Protein AF-0000000069705377 (afdb_homodimer)

Foldseek 3Di:
DPPDDDWWKKKKKWWWQAQLQWDDPVCQVVLVVQLCVLCVVVVKAWDAWAAGGTMIMTMIGDDPVDDPLVSCVCSQVRSQVVVQVVPPGPDRTHIDPDMDMDIDDPVCSVVVRVCRVCRVVVPVPDDPLRVVVVVCVVVVNDDDPVPDRDDRD/DPPDDDWWKKKKKWWWQAQLQWDDPVCQVVLVVQLCVLCVVVVKAWDAWADGGTMIMTMIGDDPVDDPLVSCVCSQVRSQVVCQVVPPGPDRTHIDPDMDMDIDDPVCSVVVRVCRVCRVVVVVPDDPLRVVVVVCVVVVNDDDPVPDRDDRD

Secondary structure (DSSP, 8-state):
-TT-EEE-EEEEEEEBSSGGG---HHHHHHHHHHHHHHHHHTTPEEEEEEEETTEEEEEEE--TTS-HHHHHHHHHHHHHHHHHHHTS-SSPP-B-S--EEEEE-GGGHHHHHHHHHTHHHHTTT--HHHHHHHHHHHTT----GGGSPPP--/-TT-EEE-EEEEEEEBSSGGG---HHHHHHHHHHHHHHHHHTTPEEEEEEEETTEEEEEEE--TTS-HHHHHHHHHHHHHHHHHHHTS-SSPP-B-S--EEEEE-GGGHHHHHHHHHTHHHHTTT--HHHHHHHHHHHTT----GGGSPPP--

Organism: NCBI:txid1187080

pLDDT: mean 93.65, std 7.32, range [50.5, 98.88]

Radius of gyration: 21.46 Å; Cα contacts (8 Å, |Δi|>4): 512; chains: 2; bounding box: 42×66×50 Å

Nearest PDB structures (foldseek):
  2xma-assembly1_B  TM=8.124E-01  e=6.988E-09  Deinococcus radiodurans
  2xqc-assembly1_A  TM=8.024E-01  e=1.759E-08  Deinococcus radiodurans
  2xo6-assembly1_D  TM=8.134E-01  e=3.462E-08  Deinococcus radiodurans
  2a6m-assembly2_A-2  TM=7.801E-01  e=1.824E-07  Helicobacter pylori
  2f5g-assembly1_B  TM=7.604E-01  e=3.589E-07  Saccharolobus solfataricus

Structure (mmCIF, N/CA/C/O backbone):
data_AF-0000000069705377-model_v1
#
loop_
_entity.id
_entity.type
_entity.pdbx_description
1 polymer 'REP element-mobilizing transposase RayT'
#
loop_
_atom_site.group_PDB
_atom_site.id
_atom_site.type_symbol
_atom_site.label_atom_id
_atom_site.label_alt_id
_atom_site.label_comp_id
_atom_site.label_asym_id
_atom_site.label_entity_id
_atom_site.label_seq_id
_atom_site.pdbx_PDB_ins_code
_atom_site.Cartn_x
_atom_site.Cartn_y
_atom_site.Cartn_z
_atom_site.occupancy
_atom_site.B_iso_or_equiv
_atom_site.auth_seq_id
_atom_site.auth_comp_id
_atom_site.auth_asym_id
_atom_site.auth_atom_id
_atom_site.pdbx_PDB_model_num
ATOM 1 N N . MET A 1 1 ? 15.438 -8.578 1.439 1 50.62 1 MET A N 1
ATOM 2 C CA . MET A 1 1 ? 15.453 -10 1.105 1 50.62 1 MET A CA 1
ATOM 3 C C . MET A 1 1 ? 15.773 -10.211 -0.371 1 50.62 1 MET A C 1
ATOM 5 O O . MET A 1 1 ? 15.422 -9.375 -1.21 1 50.62 1 MET A O 1
ATOM 9 N N . ALA A 1 2 ? 16.531 -11.148 -0.682 1 63.78 2 ALA A N 1
ATOM 10 C CA . ALA A 1 2 ? 17.016 -11.445 -2.031 1 63.78 2 ALA A CA 1
ATOM 11 C C . ALA A 1 2 ? 15.852 -11.734 -2.975 1 63.78 2 ALA A C 1
ATOM 13 O O . ALA A 1 2 ? 14.836 -12.305 -2.561 1 63.78 2 ALA A O 1
ATOM 14 N N . ASN A 1 3 ? 15.641 -11.008 -4.09 1 81 3 ASN A N 1
ATOM 15 C CA . ASN A 1 3 ? 14.758 -11.266 -5.223 1 81 3 ASN A CA 1
ATOM 16 C C . ASN A 1 3 ? 13.383 -10.625 -5.027 1 81 3 ASN A C 1
ATOM 18 O O . ASN A 1 3 ? 12.398 -11.078 -5.605 1 81 3 ASN A O 1
ATOM 22 N N . THR A 1 4 ? 13.305 -9.688 -3.982 1 91.88 4 THR A N 1
ATOM 23 C CA . THR A 1 4 ? 12.047 -8.969 -3.807 1 91.88 4 THR A CA 1
ATOM 24 C C . THR A 1 4 ? 12.133 -7.57 -4.414 1 91.88 4 THR A C 1
ATOM 26 O O . THR A 1 4 ? 13.07 -6.824 -4.137 1 91.88 4 THR A O 1
ATOM 29 N N . PHE A 1 5 ? 11.305 -7.211 -5.25 1 94.06 5 PHE A N 1
ATOM 30 C CA . PHE A 1 5 ? 11.227 -5.906 -5.898 1 94.06 5 PHE A CA 1
ATOM 31 C C . PHE A 1 5 ? 9.859 -5.277 -5.684 1 94.06 5 PHE A C 1
ATOM 33 O O . PHE A 1 5 ? 8.836 -5.867 -6.043 1 94.06 5 PHE A O 1
ATOM 40 N N . THR A 1 6 ? 9.844 -4.086 -5.117 1 95.94 6 THR A N 1
ATOM 41 C CA . THR A 1 6 ? 8.547 -3.479 -4.836 1 95.94 6 THR A CA 1
ATOM 42 C C . THR A 1 6 ? 8.531 -2.018 -5.277 1 95.94 6 THR A C 1
ATOM 44 O O . THR A 1 6 ? 9.57 -1.361 -5.312 1 95.94 6 THR A O 1
ATOM 47 N N . GLN A 1 7 ? 7.52 -1.513 -5.754 1 96.94 7 GLN A N 1
ATOM 48 C CA . GLN A 1 7 ? 7.16 -0.121 -6.004 1 96.94 7 GLN A CA 1
ATOM 49 C C . GLN A 1 7 ? 5.762 0.186 -5.473 1 96.94 7 GLN A C 1
ATOM 51 O O . GLN A 1 7 ? 4.766 -0.075 -6.152 1 96.94 7 GLN A O 1
ATOM 56 N N . ILE A 1 8 ? 5.695 0.754 -4.289 1 98.19 8 ILE A N 1
ATOM 57 C CA . ILE A 1 8 ? 4.434 0.998 -3.602 1 98.19 8 ILE A CA 1
ATOM 58 C C . ILE A 1 8 ? 4.32 2.477 -3.236 1 98.19 8 ILE A C 1
ATOM 60 O O . ILE A 1 8 ? 5.078 2.975 -2.404 1 98.19 8 ILE A O 1
ATOM 64 N N . HIS A 1 9 ? 3.436 3.131 -3.842 1 98.69 9 HIS A N 1
ATOM 65 C CA . HIS A 1 9 ? 3.238 4.555 -3.592 1 98.69 9 HIS A CA 1
ATOM 66 C C . HIS A 1 9 ? 1.91 4.812 -2.887 1 98.69 9 HIS A C 1
ATOM 68 O O . HIS A 1 9 ? 0.849 4.457 -3.406 1 98.69 9 HIS A O 1
ATOM 74 N N . ILE A 1 10 ? 1.938 5.453 -1.757 1 98.81 10 ILE A N 1
ATOM 75 C CA . ILE A 1 10 ? 0.768 5.715 -0.925 1 98.81 10 ILE A CA 1
ATOM 76 C C . ILE A 1 10 ? 0.728 7.191 -0.54 1 98.81 10 ILE A C 1
ATOM 78 O O . ILE A 1 10 ? 1.728 7.746 -0.076 1 98.81 10 ILE A O 1
ATOM 82 N N . GLN A 1 11 ? -0.352 7.801 -0.752 1 98.81 11 GLN A N 1
ATOM 83 C CA . GLN A 1 11 ? -0.599 9.109 -0.165 1 98.81 11 GLN A CA 1
ATOM 84 C C . GLN A 1 11 ? -1.411 9 1.121 1 98.81 11 GLN A C 1
ATOM 86 O O . GLN A 1 11 ? -2.441 8.32 1.151 1 98.81 11 GLN A O 1
ATOM 91 N N . VAL A 1 12 ? -0.959 9.625 2.119 1 98.56 12 VAL A N 1
ATOM 92 C CA . VAL A 1 12 ? -1.73 9.695 3.355 1 98.56 12 VAL A CA 1
ATOM 93 C C . VAL A 1 12 ? -2.15 11.141 3.621 1 98.56 12 VAL A C 1
ATOM 95 O O . VAL A 1 12 ? -1.421 12.078 3.287 1 98.56 12 VAL A O 1
ATOM 98 N N . VAL A 1 13 ? -3.346 11.297 4.176 1 98.19 13 VAL A N 1
ATOM 99 C CA . VAL A 1 13 ? -3.934 12.594 4.473 1 98.19 13 VAL A CA 1
ATOM 100 C C . VAL A 1 13 ? -4.512 12.594 5.887 1 98.19 13 VAL A C 1
ATOM 102 O O . VAL A 1 13 ? -5.262 11.688 6.254 1 98.19 13 VAL A O 1
ATOM 105 N N . PHE A 1 14 ? -4.176 13.555 6.664 1 97.5 14 PHE A N 1
ATOM 106 C CA . PHE A 1 14 ? -4.754 13.664 8 1 97.5 14 PHE A CA 1
ATOM 107 C C . PHE A 1 14 ? -4.836 15.117 8.438 1 97.5 14 PHE A C 1
ATOM 109 O O . PHE A 1 14 ? -4.211 15.992 7.836 1 97.5 14 PHE A O 1
ATOM 116 N N . ALA A 1 15 ? -5.625 15.383 9.469 1 97.19 15 ALA A N 1
ATOM 117 C CA . ALA A 1 15 ? -5.996 16.75 9.812 1 97.19 15 ALA A CA 1
ATOM 118 C C . ALA A 1 15 ? -5.73 17.031 11.289 1 97.19 15 ALA A C 1
ATOM 120 O O . ALA A 1 15 ? -5.648 16.109 12.102 1 97.19 15 ALA A O 1
ATOM 121 N N . VAL A 1 16 ? -5.594 18.344 11.57 1 97.31 16 VAL A N 1
ATOM 122 C CA . VAL A 1 16 ? -5.43 18.766 12.961 1 97.31 16 VAL A CA 1
ATOM 123 C C . VAL A 1 16 ? -6.734 18.562 13.719 1 97.31 16 VAL A C 1
ATOM 125 O O . VAL A 1 16 ? -7.812 18.516 13.125 1 97.31 16 VAL A O 1
ATOM 128 N N . LYS A 1 17 ? -6.648 18.484 14.984 1 95.25 17 LYS A N 1
ATOM 129 C CA . LYS A 1 17 ? -7.785 18.109 15.82 1 95.25 17 LYS A CA 1
ATOM 130 C C . LYS A 1 17 ? -8.797 19.25 15.914 1 95.25 17 LYS A C 1
ATOM 132 O O . LYS A 1 17 ? -10.008 19.016 15.898 1 95.25 17 LYS A O 1
ATOM 137 N N . ASN A 1 18 ? -8.367 20.5 16.078 1 92.88 18 ASN A N 1
ATOM 138 C CA . ASN A 1 18 ? -9.227 21.672 16.25 1 92.88 18 ASN A CA 1
ATOM 139 C C . ASN A 1 18 ? -8.523 22.953 15.828 1 92.88 18 ASN A C 1
ATOM 141 O O . ASN A 1 18 ? -7.398 22.906 15.312 1 92.88 18 ASN A O 1
ATOM 145 N N . ARG A 1 19 ? -9.203 24.031 16.031 1 89.81 19 ARG A N 1
ATOM 146 C CA . ARG A 1 19 ? -8.719 25.312 15.547 1 89.81 19 ARG A CA 1
ATOM 147 C C . ARG A 1 19 ? -7.453 25.734 16.297 1 89.81 19 ARG A C 1
ATOM 149 O O . ARG A 1 19 ? -6.617 26.469 15.742 1 89.81 19 ARG A O 1
ATOM 156 N N . ALA A 1 20 ? -7.355 25.344 17.531 1 90.56 20 ALA A N 1
ATOM 157 C CA . ALA A 1 20 ? -6.191 25.719 18.328 1 90.56 20 ALA A CA 1
ATOM 158 C C . ALA A 1 20 ? -4.941 24.984 17.844 1 90.56 20 ALA A C 1
ATOM 160 O O . ALA A 1 20 ? -3.82 25.344 18.219 1 90.56 20 ALA A O 1
ATOM 161 N N . CYS A 1 21 ? -5.121 24.047 16.922 1 93.38 21 CYS A N 1
ATOM 162 C CA . CYS A 1 21 ? -4.031 23.188 16.469 1 93.38 21 CYS A CA 1
ATOM 163 C C . CYS A 1 21 ? -3.613 23.562 15.047 1 93.38 21 CYS A C 1
ATOM 165 O O . CYS A 1 21 ? -2.887 22.797 14.398 1 93.38 21 CYS A O 1
ATOM 167 N N . LEU A 1 22 ? -4.023 24.656 14.539 1 95.5 22 LEU A N 1
ATOM 168 C CA . LEU A 1 22 ? -3.729 25.016 13.156 1 95.5 22 LEU A CA 1
ATOM 169 C C . LEU A 1 22 ? -2.227 25.156 12.938 1 95.5 22 LEU A C 1
ATOM 171 O O . LEU A 1 22 ? -1.523 25.734 13.773 1 95.5 22 LEU A O 1
ATOM 175 N N . ILE A 1 23 ? -1.77 24.641 11.859 1 96.44 23 ILE A N 1
ATOM 176 C CA . ILE A 1 23 ? -0.365 24.734 11.469 1 96.44 23 ILE A CA 1
ATOM 177 C C . ILE A 1 23 ? -0.042 26.141 10.992 1 96.44 23 ILE A C 1
ATOM 179 O O . ILE A 1 23 ? -0.669 26.656 10.062 1 96.44 23 ILE A O 1
ATOM 183 N N . ARG A 1 24 ? 0.934 26.688 11.523 1 95.62 24 ARG A N 1
ATOM 184 C CA . ARG A 1 24 ? 1.286 28.078 11.203 1 95.62 24 ARG A CA 1
ATOM 185 C C . ARG A 1 24 ? 2.502 28.125 10.281 1 95.62 24 ARG A C 1
ATOM 187 O O . ARG A 1 24 ? 3.385 27.266 10.359 1 95.62 24 ARG A O 1
ATOM 194 N N . PRO A 1 25 ? 2.547 29.172 9.461 1 95.06 25 PRO A N 1
ATOM 195 C CA . PRO A 1 25 ? 3.672 29.312 8.531 1 95.06 25 PRO A CA 1
ATOM 196 C C . PRO A 1 25 ? 5.02 29.375 9.25 1 95.06 25 PRO A C 1
ATOM 198 O O . PRO A 1 25 ? 6.031 28.922 8.703 1 95.06 25 PRO A O 1
ATOM 201 N N . GLU A 1 26 ? 5.051 29.844 10.461 1 95.56 26 GLU A N 1
ATOM 202 C CA . GLU A 1 26 ? 6.285 30.078 11.211 1 95.56 26 GLU A CA 1
ATOM 203 C C . GLU A 1 26 ? 7.004 28.766 11.516 1 95.56 26 GLU A C 1
ATOM 205 O O . GLU A 1 26 ? 8.234 28.75 11.633 1 95.56 26 GLU A O 1
ATOM 210 N N . TRP A 1 27 ? 6.227 27.719 11.625 1 96.88 27 TRP A N 1
ATOM 211 C CA . TRP A 1 27 ? 6.895 26.5 12.047 1 96.88 27 TRP A CA 1
ATOM 212 C C . TRP A 1 27 ? 6.473 25.328 11.172 1 96.88 27 TRP A C 1
ATOM 214 O O . TRP A 1 27 ? 6.82 24.172 11.461 1 96.88 27 TRP A O 1
ATOM 224 N N . LYS A 1 28 ? 5.797 25.562 10.133 1 97.12 28 LYS A N 1
ATOM 225 C CA . LYS A 1 28 ? 5.328 24.547 9.203 1 97.12 28 LYS A CA 1
ATOM 226 C C . LYS A 1 28 ? 6.496 23.734 8.641 1 97.12 28 LYS A C 1
ATOM 228 O O . LYS A 1 28 ? 6.445 22.5 8.609 1 97.12 28 LYS A O 1
ATOM 233 N N . ASP A 1 29 ? 7.512 24.453 8.258 1 97.12 29 ASP A N 1
ATOM 234 C CA . ASP A 1 29 ? 8.664 23.781 7.664 1 97.12 29 ASP A CA 1
ATOM 235 C C . ASP A 1 29 ? 9.359 22.891 8.688 1 97.12 29 ASP A C 1
ATOM 237 O O . ASP A 1 29 ? 9.875 21.812 8.336 1 97.12 29 ASP A O 1
ATOM 241 N N . ASP A 1 30 ? 9.398 23.344 9.898 1 97.94 30 ASP A N 1
ATOM 242 C CA . ASP A 1 30 ? 9.984 22.516 10.953 1 97.94 30 ASP A CA 1
ATOM 243 C C . ASP A 1 30 ? 9.188 21.234 11.164 1 97.94 30 ASP A C 1
ATOM 245 O O . ASP A 1 30 ? 9.766 20.156 11.336 1 97.94 30 ASP A O 1
ATOM 249 N N . LEU A 1 31 ? 7.902 21.359 11.133 1 98.31 31 LEU A N 1
ATOM 250 C CA . LEU A 1 31 ? 7.012 20.203 11.266 1 98.31 31 LEU A CA 1
ATOM 251 C C . LEU A 1 31 ? 7.258 19.203 10.148 1 98.31 31 LEU A C 1
ATOM 253 O O . LEU A 1 31 ? 7.445 18.016 10.414 1 98.31 31 LEU A O 1
ATOM 257 N N . PHE A 1 32 ? 7.328 19.688 8.922 1 98.31 32 PHE A N 1
ATOM 258 C CA . PHE A 1 32 ? 7.496 18.812 7.77 1 98.31 32 PHE A CA 1
ATOM 259 C C . PHE A 1 32 ? 8.867 18.141 7.789 1 98.31 32 PHE A C 1
ATOM 261 O O . PHE A 1 32 ? 8.992 16.969 7.438 1 98.31 32 PHE A O 1
ATOM 268 N N . ARG A 1 33 ? 9.844 18.875 8.234 1 98.25 33 ARG A N 1
ATOM 269 C CA . ARG A 1 33 ? 11.18 18.297 8.344 1 98.25 33 ARG A CA 1
ATOM 270 C C . ARG A 1 33 ? 11.211 17.172 9.367 1 98.25 33 ARG A C 1
ATOM 272 O O . ARG A 1 33 ? 11.844 16.141 9.148 1 98.25 33 ARG A O 1
ATOM 279 N N . TYR A 1 34 ? 10.578 17.438 10.414 1 98.56 34 TYR A N 1
ATOM 280 C CA . TYR A 1 34 ? 10.547 16.422 11.469 1 98.56 34 TYR A CA 1
ATOM 281 C C . TYR A 1 34 ? 9.828 15.172 10.992 1 98.56 34 TYR A C 1
ATOM 283 O O . TYR A 1 34 ? 10.312 14.055 11.188 1 98.56 34 TYR A O 1
ATOM 291 N N . MET A 1 35 ? 8.695 15.336 10.391 1 98.69 35 MET A N 1
ATOM 292 C CA . MET A 1 35 ? 7.949 14.203 9.844 1 98.69 35 MET A CA 1
ATOM 293 C C . MET A 1 35 ? 8.781 13.445 8.812 1 98.69 35 MET A C 1
ATOM 295 O O . MET A 1 35 ? 8.773 12.219 8.789 1 98.69 35 MET A O 1
ATOM 299 N N . THR A 1 36 ? 9.438 14.195 7.977 1 98.56 36 THR A N 1
ATOM 300 C CA . THR A 1 36 ? 10.336 13.602 6.992 1 98.56 36 THR A CA 1
ATOM 301 C C . THR A 1 36 ? 11.383 12.727 7.672 1 98.56 36 THR A C 1
ATOM 303 O O . THR A 1 36 ? 11.656 11.609 7.215 1 98.56 36 THR A O 1
ATOM 306 N N . GLY A 1 37 ? 11.938 13.203 8.742 1 98.56 37 GLY A N 1
ATOM 307 C CA . GLY A 1 37 ? 12.914 12.43 9.492 1 98.56 37 GLY A CA 1
ATOM 308 C C . GLY A 1 37 ? 12.375 11.102 9.992 1 98.56 37 GLY A C 1
ATOM 309 O O . GLY A 1 37 ? 13.055 10.078 9.906 1 98.56 37 GLY A O 1
ATOM 310 N N . ILE A 1 38 ? 11.164 11.094 10.477 1 98.56 38 ILE A N 1
ATOM 311 C CA . ILE A 1 38 ? 10.539 9.883 10.984 1 98.56 38 ILE A CA 1
ATOM 312 C C . ILE A 1 38 ? 10.367 8.875 9.852 1 98.56 38 ILE A C 1
ATOM 314 O O . ILE A 1 38 ? 10.711 7.703 9.992 1 98.56 38 ILE A O 1
ATOM 318 N N . ILE A 1 39 ? 9.82 9.336 8.75 1 98.5 39 ILE A N 1
ATOM 319 C CA . ILE A 1 39 ? 9.508 8.492 7.598 1 98.5 39 ILE A CA 1
ATOM 320 C C . ILE A 1 39 ? 10.789 7.891 7.031 1 98.5 39 ILE A C 1
ATOM 322 O O . ILE A 1 39 ? 10.836 6.695 6.734 1 98.5 39 ILE A O 1
ATOM 326 N N . GLN A 1 40 ? 11.805 8.672 6.957 1 98.25 40 GLN A N 1
ATOM 327 C CA . GLN A 1 40 ? 13.07 8.219 6.402 1 98.25 40 GLN A CA 1
ATOM 328 C C . GLN A 1 40 ? 13.797 7.289 7.367 1 98.25 40 GLN A C 1
ATOM 330 O O . GLN A 1 40 ? 14.477 6.352 6.941 1 98.25 40 GLN A O 1
ATOM 335 N N . LYS A 1 41 ? 13.664 7.52 8.648 1 98 41 LYS A N 1
ATOM 336 C CA . LYS A 1 41 ? 14.258 6.625 9.641 1 98 41 LYS A CA 1
ATOM 337 C C . LYS A 1 41 ? 13.68 5.219 9.531 1 98 41 LYS A C 1
ATOM 339 O O . LYS A 1 41 ? 14.375 4.234 9.766 1 98 41 LYS A O 1
ATOM 344 N N . ARG A 1 42 ? 12.453 5.211 9.117 1 97.56 42 ARG A N 1
ATOM 345 C CA . ARG A 1 42 ? 11.789 3.924 8.938 1 97.56 42 ARG A CA 1
ATOM 346 C C . ARG A 1 42 ? 12.047 3.371 7.535 1 97.56 42 ARG A C 1
ATOM 348 O O . ARG A 1 42 ? 11.438 2.375 7.137 1 97.56 42 ARG A O 1
ATOM 355 N N . GLU A 1 43 ? 12.852 4.059 6.746 1 97.5 43 GLU A N 1
ATOM 356 C CA . GLU A 1 43 ? 13.391 3.619 5.461 1 97.5 43 GLU A CA 1
ATOM 357 C C . GLU A 1 43 ? 12.336 3.701 4.363 1 97.5 43 GLU A C 1
ATOM 359 O O . GLU A 1 43 ? 12.422 2.988 3.359 1 97.5 43 GLU A O 1
ATOM 364 N N . HIS A 1 44 ? 11.297 4.402 4.605 1 98.25 44 HIS A N 1
ATOM 365 C CA . HIS A 1 44 ? 10.391 4.75 3.512 1 98.25 44 HIS A CA 1
ATOM 366 C C . HIS A 1 44 ? 10.945 5.91 2.688 1 98.25 44 HIS A C 1
ATOM 368 O O . HIS A 1 44 ? 11.805 6.656 3.158 1 98.25 44 HIS A O 1
ATOM 374 N N . LYS A 1 45 ? 10.516 6.016 1.507 1 97.56 45 LYS A N 1
ATOM 375 C CA . LYS A 1 45 ? 10.898 7.152 0.673 1 97.56 45 LYS A CA 1
ATOM 376 C C . LYS A 1 45 ? 9.875 8.281 0.78 1 97.56 45 LYS A C 1
ATOM 378 O O . LYS A 1 45 ? 8.68 8.062 0.599 1 97.56 45 LYS A O 1
ATOM 383 N N . LEU A 1 46 ? 10.312 9.461 1.136 1 98.44 46 LEU A N 1
ATOM 384 C CA . LEU A 1 46 ? 9.445 10.633 1.086 1 98.44 46 LEU A CA 1
ATOM 385 C C . LEU A 1 46 ? 9.445 11.25 -0.308 1 98.44 46 LEU A C 1
ATOM 387 O O . LEU A 1 46 ? 10.484 11.719 -0.78 1 98.44 46 LEU A O 1
ATOM 391 N N . LEU A 1 47 ? 8.375 11.305 -0.923 1 98.5 47 LEU A N 1
ATOM 392 C CA . LEU A 1 47 ? 8.305 11.828 -2.281 1 98.5 47 LEU A CA 1
ATOM 393 C C . LEU A 1 47 ? 7.793 13.266 -2.279 1 98.5 47 LEU A C 1
ATOM 395 O O . LEU A 1 47 ? 8.258 14.094 -3.068 1 98.5 47 LEU A O 1
ATOM 399 N N . ALA A 1 48 ? 6.816 13.562 -1.429 1 98.69 48 ALA A N 1
ATOM 400 C CA . ALA A 1 48 ? 6.254 14.906 -1.29 1 98.69 48 ALA A CA 1
ATOM 401 C C . ALA A 1 48 ? 5.547 15.07 0.052 1 98.69 48 ALA A C 1
ATOM 403 O O . ALA A 1 48 ? 4.941 14.117 0.56 1 98.69 48 ALA A O 1
ATOM 404 N N . ILE A 1 49 ? 5.703 16.125 0.608 1 98.62 49 ILE A N 1
ATOM 405 C CA . ILE A 1 49 ? 4.965 16.5 1.81 1 98.62 49 ILE A CA 1
ATOM 406 C C . ILE A 1 49 ? 4.574 17.984 1.735 1 98.62 49 ILE A C 1
ATOM 408 O O . ILE A 1 49 ? 5.383 18.828 1.346 1 98.62 49 ILE A O 1
ATOM 412 N N . ASN A 1 50 ? 3.369 18.266 1.948 1 97.88 50 ASN A N 1
ATOM 413 C CA . ASN A 1 50 ? 2.857 19.625 2.049 1 97.88 50 ASN A CA 1
ATOM 414 C C . ASN A 1 50 ? 1.482 19.672 2.711 1 97.88 50 ASN A C 1
ATOM 416 O O . ASN A 1 50 ? 0.932 18.625 3.062 1 97.88 50 ASN A O 1
ATOM 420 N N . GLY A 1 51 ? 1.054 20.812 2.941 1 94.69 51 GLY A N 1
ATOM 421 C CA . GLY A 1 51 ? -0.235 21 3.586 1 94.69 51 GLY A CA 1
ATOM 422 C C . GLY A 1 51 ? -0.594 22.469 3.77 1 94.69 51 GLY A C 1
ATOM 423 O O . GLY A 1 51 ? 0.112 23.344 3.279 1 94.69 51 GLY A O 1
ATOM 424 N N . VAL A 1 52 ? -1.755 22.641 4.297 1 93.38 52 VAL A N 1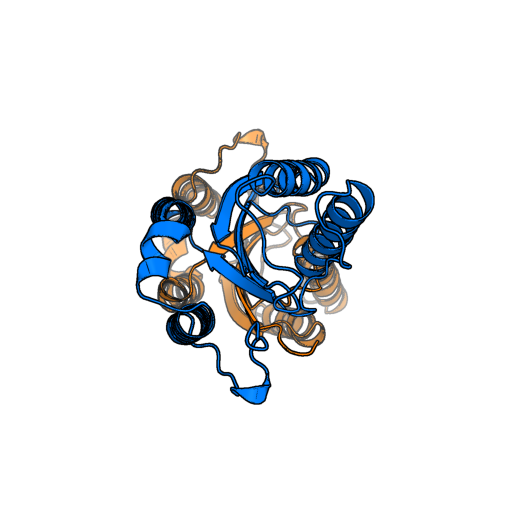
ATOM 425 C CA . VAL A 1 52 ? -2.195 23.969 4.727 1 93.38 52 VAL A CA 1
ATOM 426 C C . VAL A 1 52 ? -2.494 23.953 6.223 1 93.38 52 VAL A C 1
ATOM 428 O O . VAL A 1 52 ? -2.041 23.062 6.945 1 93.38 52 VAL A O 1
ATOM 431 N N . SER A 1 53 ? -3.145 24.922 6.707 1 94.19 53 SER A N 1
ATOM 432 C CA . SER A 1 53 ? -3.246 25.156 8.141 1 94.19 53 SER A CA 1
ATOM 433 C C . SER A 1 53 ? -3.932 24 8.852 1 94.19 53 SER A C 1
ATOM 435 O O . SER A 1 53 ? -3.611 23.688 10 1 94.19 53 SER A O 1
ATOM 437 N N . ASP A 1 54 ? -4.773 23.234 8.141 1 95.75 54 ASP A N 1
ATOM 438 C CA . ASP A 1 54 ? -5.609 22.312 8.906 1 95.75 54 ASP A CA 1
ATOM 439 C C . ASP A 1 54 ? -5.375 20.859 8.477 1 95.75 54 ASP A C 1
ATOM 441 O O . ASP A 1 54 ? -6.031 19.953 8.977 1 95.75 54 ASP A O 1
ATOM 445 N N . HIS A 1 55 ? -4.508 20.562 7.508 1 97.19 55 HIS A N 1
ATOM 446 C CA . HIS A 1 55 ? -4.242 19.188 7.129 1 97.19 55 HIS A CA 1
ATOM 447 C C . HIS A 1 55 ? -2.908 19.062 6.406 1 97.19 55 HIS A C 1
ATOM 449 O O . HIS A 1 55 ? -2.314 20.062 6.008 1 97.19 55 HIS A O 1
ATOM 455 N N . VAL A 1 56 ? -2.463 17.828 6.281 1 98 56 VAL A N 1
ATOM 456 C CA . VAL A 1 56 ? -1.197 17.516 5.629 1 98 56 VAL A CA 1
ATOM 457 C C . VAL A 1 56 ? -1.398 16.359 4.645 1 98 56 VAL A C 1
ATOM 459 O O . VAL A 1 56 ? -2.176 15.445 4.91 1 98 56 VAL A O 1
ATOM 462 N N . HIS A 1 57 ? -0.802 16.469 3.512 1 98.5 57 HIS A N 1
ATOM 463 C CA . HIS A 1 57 ? -0.638 15.398 2.533 1 98.5 57 HIS A CA 1
ATOM 464 C C . HIS A 1 57 ? 0.803 14.898 2.494 1 98.5 57 HIS A C 1
ATOM 466 O O . HIS A 1 57 ? 1.739 15.703 2.432 1 98.5 57 HIS A O 1
ATOM 472 N N . ILE A 1 58 ? 0.972 13.586 2.512 1 98.81 58 ILE A N 1
ATOM 473 C CA . ILE A 1 58 ? 2.291 12.984 2.357 1 98.81 58 ILE A CA 1
ATOM 474 C C . ILE A 1 58 ? 2.23 11.859 1.323 1 98.81 58 ILE A C 1
ATOM 476 O O . ILE A 1 58 ? 1.347 11 1.381 1 98.81 58 ILE A O 1
ATOM 480 N N . LEU A 1 59 ? 3.082 11.93 0.362 1 98.88 59 LEU A N 1
ATOM 481 C CA . LEU A 1 59 ? 3.271 10.836 -0.583 1 98.88 59 LEU A CA 1
ATOM 482 C C . LEU A 1 59 ? 4.555 10.07 -0.278 1 98.88 59 LEU A C 1
ATOM 484 O O . LEU A 1 59 ? 5.633 10.664 -0.209 1 98.88 59 LEU A O 1
ATOM 488 N N . ILE A 1 60 ? 4.438 8.773 -0.146 1 98.75 60 ILE A N 1
ATOM 489 C CA . ILE A 1 60 ? 5.594 7.984 0.278 1 98.75 60 ILE A CA 1
ATOM 490 C C . ILE A 1 60 ? 5.754 6.77 -0.634 1 98.75 60 ILE A C 1
ATOM 492 O O . ILE A 1 60 ? 4.773 6.27 -1.191 1 98.75 60 ILE A O 1
ATOM 496 N N . GLY A 1 61 ? 7.008 6.422 -0.84 1 98.31 61 GLY A N 1
ATOM 497 C CA . GLY A 1 61 ? 7.336 5.062 -1.24 1 98.31 61 GLY A CA 1
ATOM 498 C C . GLY A 1 61 ? 7.434 4.102 -0.069 1 98.31 61 GLY A C 1
ATOM 499 O O . GLY A 1 61 ? 8.398 4.148 0.698 1 98.31 61 GLY A O 1
ATOM 500 N N . LEU A 1 62 ? 6.555 3.18 0.037 1 98.44 62 LEU A N 1
ATOM 501 C CA . LEU A 1 62 ? 6.371 2.369 1.236 1 98.44 62 LEU A CA 1
ATOM 502 C C . LEU A 1 62 ? 7.23 1.111 1.18 1 98.44 62 LEU A C 1
ATOM 504 O O . LEU A 1 62 ? 7.27 0.427 0.154 1 98.44 62 LEU A O 1
ATOM 508 N N . ARG A 1 63 ? 7.91 0.803 2.248 1 97.75 63 ARG A N 1
ATOM 509 C CA . ARG A 1 63 ? 8.547 -0.498 2.428 1 97.75 63 ARG A CA 1
ATOM 510 C C . ARG A 1 63 ? 7.508 -1.574 2.738 1 97.75 63 ARG A C 1
ATOM 512 O O . ARG A 1 63 ? 6.66 -1.393 3.611 1 97.75 63 ARG A O 1
ATOM 519 N N . PRO A 1 64 ? 7.633 -2.674 2.111 1 97.44 64 PRO A N 1
ATOM 520 C CA . PRO A 1 64 ? 6.57 -3.68 2.209 1 97.44 64 PRO A CA 1
ATOM 521 C C . PRO A 1 64 ? 6.512 -4.344 3.582 1 97.44 64 PRO A C 1
ATOM 523 O O . PRO A 1 64 ? 5.508 -4.973 3.928 1 97.44 64 PRO A O 1
ATOM 526 N N . SER A 1 65 ? 7.52 -4.266 4.387 1 97.38 65 SER A N 1
ATOM 527 C CA . SER A 1 65 ? 7.59 -4.969 5.664 1 97.38 65 SER A CA 1
ATOM 528 C C . SER A 1 65 ? 6.871 -4.191 6.762 1 97.38 65 SER A C 1
ATOM 530 O O . SER A 1 65 ? 6.699 -4.695 7.875 1 97.38 65 SER A O 1
ATOM 532 N N . GLN A 1 66 ? 6.477 -3.006 6.48 1 97.56 66 GLN A N 1
ATOM 533 C CA . GLN A 1 66 ? 5.844 -2.145 7.473 1 97.56 66 GLN A CA 1
ATOM 534 C C . GLN A 1 66 ? 4.398 -1.834 7.09 1 97.56 66 GLN A C 1
ATOM 536 O O . GLN A 1 66 ? 4.059 -1.796 5.906 1 97.56 66 GLN A O 1
ATOM 541 N N . SER A 1 67 ? 3.533 -1.591 8.102 1 98 67 SER A N 1
ATOM 542 C CA . SER A 1 67 ? 2.139 -1.249 7.836 1 98 67 SER A CA 1
ATOM 543 C C . SER A 1 67 ? 1.947 0.262 7.754 1 98 67 SER A C 1
ATOM 545 O O . SER A 1 67 ? 2.668 1.021 8.406 1 98 67 SER A O 1
ATOM 547 N N . ILE A 1 68 ? 1.005 0.648 7.012 1 98.5 68 ILE A N 1
ATOM 548 C CA . ILE A 1 68 ? 0.654 2.057 6.867 1 98.5 68 ILE A CA 1
ATOM 549 C C . ILE A 1 68 ? 0.184 2.611 8.211 1 98.5 68 ILE A C 1
ATOM 551 O O . ILE A 1 68 ? 0.579 3.711 8.609 1 98.5 68 ILE A O 1
ATOM 555 N N . SER A 1 69 ? -0.582 1.861 8.938 1 98.12 69 SER A N 1
ATOM 556 C CA . SER A 1 69 ? -1.132 2.287 10.219 1 98.12 69 SER A CA 1
ATOM 557 C C . SER A 1 69 ? -0.026 2.57 11.227 1 98.12 69 SER A C 1
ATOM 559 O O . SER A 1 69 ? -0.087 3.559 11.961 1 98.12 69 SER A O 1
ATOM 561 N N . ASP A 1 70 ? 0.983 1.713 11.289 1 97.69 70 ASP A N 1
ATOM 562 C CA . ASP A 1 70 ? 2.1 1.933 12.203 1 97.69 70 ASP A CA 1
ATOM 563 C C . ASP A 1 70 ? 2.865 3.203 11.836 1 97.69 70 ASP A C 1
ATOM 565 O O . ASP A 1 70 ? 3.246 3.977 12.719 1 97.69 70 ASP A O 1
ATOM 569 N N . LEU A 1 71 ? 3.094 3.342 10.594 1 98.25 71 LEU A N 1
ATOM 570 C CA . LEU A 1 71 ? 3.787 4.543 10.133 1 98.25 71 LEU A CA 1
ATOM 571 C C . LEU A 1 71 ? 3.002 5.797 10.5 1 98.25 71 LEU A C 1
ATOM 573 O O . LEU A 1 71 ? 3.582 6.785 10.961 1 98.25 71 LEU A O 1
ATOM 577 N N . MET A 1 72 ? 1.702 5.773 10.281 1 98.06 72 MET A N 1
ATOM 578 C CA . MET A 1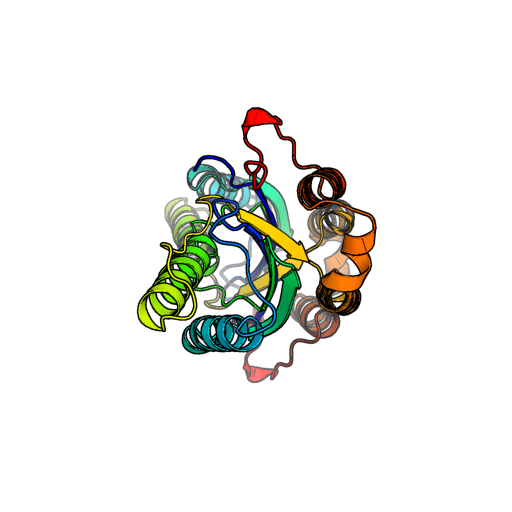 72 ? 0.853 6.914 10.617 1 98.06 72 MET A CA 1
ATOM 579 C C . MET A 1 72 ? 0.876 7.188 12.117 1 98.06 72 MET A C 1
ATOM 581 O O . MET A 1 72 ? 0.968 8.344 12.547 1 98.06 72 MET A O 1
ATOM 585 N N . LYS A 1 73 ? 0.8 6.129 12.867 1 98.06 73 LYS A N 1
ATOM 586 C CA . LYS A 1 73 ? 0.854 6.273 14.32 1 98.06 73 LYS A CA 1
ATOM 587 C C . LYS A 1 73 ? 2.15 6.949 14.758 1 98.06 73 LYS A C 1
ATOM 589 O O . LYS A 1 73 ? 2.123 7.934 15.5 1 98.06 73 LYS A O 1
ATOM 594 N N . GLU A 1 74 ? 3.207 6.453 14.281 1 98.44 74 GLU A N 1
ATOM 595 C CA . GLU A 1 74 ? 4.516 6.98 14.656 1 98.44 74 GLU A CA 1
ATOM 596 C C . GLU A 1 74 ? 4.688 8.422 14.188 1 98.44 74 GLU A C 1
ATOM 598 O O . GLU A 1 74 ? 5.172 9.273 14.93 1 98.44 74 GLU A O 1
ATOM 603 N N . THR A 1 75 ? 4.32 8.703 12.984 1 98.62 75 THR A N 1
ATOM 604 C CA . THR A 1 75 ? 4.484 10.031 12.398 1 98.62 75 THR A CA 1
ATOM 605 C C . THR A 1 75 ? 3.623 11.055 13.125 1 98.62 75 THR A C 1
ATOM 607 O O . THR A 1 75 ? 4.094 12.148 13.461 1 98.62 75 THR A O 1
ATOM 610 N N . LYS A 1 76 ? 2.361 10.68 13.414 1 98.25 76 LYS A N 1
ATOM 611 C CA . LYS A 1 76 ? 1.441 11.609 14.07 1 98.25 76 LYS A CA 1
ATOM 612 C C . LYS A 1 76 ? 1.824 11.82 15.531 1 98.25 76 LYS A C 1
ATOM 614 O O . LYS A 1 76 ? 1.854 12.961 16.016 1 98.25 76 LYS A O 1
ATOM 619 N N . ILE A 1 77 ? 2.152 10.766 16.219 1 98.31 77 ILE A N 1
ATOM 620 C CA . ILE A 1 77 ? 2.535 10.875 17.625 1 98.31 77 ILE A CA 1
ATOM 621 C C . ILE A 1 77 ? 3.859 11.625 17.734 1 98.31 77 ILE A C 1
ATOM 623 O O . ILE A 1 77 ? 3.996 12.539 18.562 1 98.31 77 ILE A O 1
ATOM 627 N N . GLY A 1 78 ? 4.797 11.242 16.938 1 98.5 78 GLY A N 1
ATOM 628 C CA . GLY A 1 78 ? 6.094 11.898 16.969 1 98.5 78 GLY A CA 1
ATOM 629 C C . GLY A 1 78 ? 6.016 13.391 16.688 1 98.5 78 GLY A C 1
ATOM 630 O O . GLY A 1 78 ? 6.598 14.195 17.406 1 98.5 78 GLY A O 1
ATOM 631 N N . SER A 1 79 ? 5.344 13.727 15.617 1 98.44 79 SER A N 1
ATOM 632 C CA . SER A 1 79 ? 5.258 15.133 15.25 1 98.44 79 SER A CA 1
ATOM 633 C C . SER A 1 79 ? 4.438 15.922 16.266 1 98.44 79 SER A C 1
ATOM 635 O O . SER A 1 79 ? 4.719 17.094 16.516 1 98.44 79 SER A O 1
ATOM 637 N N . MET A 1 80 ? 3.391 15.281 16.781 1 97.88 80 MET A N 1
ATOM 638 C CA . MET A 1 80 ? 2.619 15.898 17.859 1 97.88 80 MET A CA 1
ATOM 639 C C . MET A 1 80 ? 3.514 16.25 19.047 1 97.88 80 MET A C 1
ATOM 641 O O . MET A 1 80 ? 3.498 17.375 19.531 1 97.88 80 MET A O 1
ATOM 645 N N . ASN A 1 81 ? 4.324 15.336 19.484 1 98.19 81 ASN A N 1
ATOM 646 C CA . ASN A 1 81 ? 5.246 15.562 20.594 1 98.19 81 ASN A CA 1
ATOM 647 C C . ASN A 1 81 ? 6.266 16.641 20.266 1 98.19 81 ASN A C 1
ATOM 649 O O . ASN A 1 81 ? 6.582 17.484 21.109 1 98.19 81 ASN A O 1
ATOM 653 N N . PHE A 1 82 ? 6.801 16.609 19.141 1 98.44 82 PHE A N 1
ATOM 654 C CA . PHE A 1 82 ? 7.773 17.609 18.688 1 98.44 82 PHE A CA 1
ATOM 655 C C . PHE A 1 82 ? 7.215 19.016 18.828 1 98.44 82 PHE A C 1
ATOM 657 O O . PHE A 1 82 ? 7.863 19.891 19.391 1 98.44 82 PHE A O 1
ATOM 664 N N . ILE A 1 83 ? 6.047 19.219 18.328 1 97.88 83 ILE A N 1
ATOM 665 C CA . ILE A 1 83 ? 5.422 20.547 18.375 1 97.88 83 ILE A CA 1
ATOM 666 C C . ILE A 1 83 ? 5.133 20.922 19.812 1 97.88 83 ILE A C 1
ATOM 668 O O . ILE A 1 83 ? 5.426 22.047 20.234 1 97.88 83 ILE A O 1
ATOM 672 N N . ASN A 1 84 ? 4.57 19.984 20.578 1 97.62 84 ASN A N 1
ATOM 673 C CA . ASN A 1 84 ? 4.215 20.281 21.969 1 97.62 84 ASN A CA 1
ATOM 674 C C . ASN A 1 84 ? 5.453 20.562 22.812 1 97.62 84 ASN A C 1
ATOM 676 O O . ASN A 1 84 ? 5.383 21.344 23.766 1 97.62 84 ASN A O 1
ATOM 680 N N . ASP A 1 85 ? 6.57 20.078 22.438 1 97.44 85 ASP A N 1
ATOM 681 C CA . ASP A 1 85 ? 7.809 20.281 23.188 1 97.44 85 ASP A CA 1
ATOM 682 C C . ASP A 1 85 ? 8.562 21.516 22.688 1 97.44 85 ASP A C 1
ATOM 684 O O . ASP A 1 85 ? 9.492 21.984 23.359 1 97.44 85 ASP A O 1
ATOM 688 N N . SER A 1 86 ? 8.258 22.047 21.594 1 95.81 86 SER A N 1
ATOM 689 C CA . SER A 1 86 ? 9.023 23.109 20.938 1 95.81 86 SER A CA 1
ATOM 690 C C . SER A 1 86 ? 8.672 24.484 21.5 1 95.81 86 SER A C 1
ATOM 692 O O . SER A 1 86 ? 9.453 25.422 21.391 1 95.81 86 SER A O 1
ATOM 694 N N . GLY A 1 87 ? 7.375 24.625 22.016 1 92.44 87 GLY A N 1
ATOM 695 C CA . GLY A 1 87 ? 6.895 25.922 22.469 1 92.44 87 GLY A CA 1
ATOM 696 C C . GLY A 1 87 ? 6.352 26.781 21.344 1 92.44 87 GLY A C 1
ATOM 697 O O . GLY A 1 87 ? 6.09 27.969 21.531 1 92.44 87 GLY A O 1
ATOM 698 N N . PHE A 1 88 ? 6.23 26.156 20.188 1 92.81 88 PHE A N 1
ATOM 699 C CA . PHE A 1 88 ? 5.73 26.891 19.031 1 92.81 88 PHE A CA 1
ATOM 700 C C . PHE A 1 88 ? 4.312 27.375 19.266 1 92.81 88 PHE A C 1
ATOM 702 O O . PHE A 1 88 ? 3.904 28.406 18.719 1 92.81 88 PHE A O 1
ATOM 709 N N . ILE A 1 89 ? 3.582 26.562 20 1 91 89 ILE A N 1
ATOM 710 C CA . ILE A 1 89 ? 2.203 26.938 20.297 1 91 89 ILE A CA 1
ATOM 711 C C . ILE A 1 89 ? 1.946 26.859 21.797 1 91 89 ILE A C 1
ATOM 713 O O . ILE A 1 89 ? 2.574 26.062 22.5 1 91 89 ILE A O 1
ATOM 717 N N . LYS A 1 90 ? 0.979 27.703 22.266 1 90.5 90 LYS A N 1
ATOM 718 C CA . LYS A 1 90 ? 0.667 27.75 23.688 1 90.5 90 LYS A CA 1
ATOM 719 C C . LYS A 1 90 ? -0.278 26.609 24.078 1 90.5 90 LYS A C 1
ATOM 721 O O . LYS A 1 90 ? -0.157 26.047 25.172 1 90.5 90 LYS A O 1
ATOM 726 N N . SER A 1 91 ? -1.149 26.312 23.125 1 92.75 91 SER A N 1
ATOM 727 C CA . SER A 1 91 ? -2.104 25.234 23.375 1 92.75 91 SER A CA 1
ATOM 728 C C . SER A 1 91 ? -1.508 23.875 23.047 1 92.75 91 SER A C 1
ATOM 730 O O . SER A 1 91 ? -0.384 23.781 22.547 1 92.75 91 SER A O 1
ATOM 732 N N . LYS A 1 92 ? -2.219 22.891 23.391 1 95.75 92 LYS A N 1
ATOM 733 C CA . LYS A 1 92 ? -1.784 21.531 23.078 1 95.75 92 LYS A CA 1
ATOM 734 C C . LYS A 1 92 ? -2.09 21.172 21.625 1 95.75 92 LYS A C 1
ATOM 736 O O . LYS A 1 92 ? -3.236 21.281 21.188 1 95.75 92 LYS A O 1
ATOM 741 N N . PHE A 1 93 ? -1.089 20.75 20.969 1 97.31 93 PHE A N 1
ATOM 742 C CA . PHE A 1 93 ? -1.229 20.328 19.578 1 97.31 93 PHE A CA 1
ATOM 743 C C . PHE A 1 93 ? -1.65 18.859 19.5 1 97.31 93 PHE A C 1
ATOM 745 O O . PHE A 1 93 ? -1.122 18.016 20.234 1 97.31 93 PHE A O 1
ATOM 752 N N . SER A 1 94 ? -2.592 18.594 18.562 1 97.31 94 SER A N 1
ATOM 753 C CA . SER A 1 94 ? -3.027 17.219 18.359 1 97.31 94 SER A CA 1
ATOM 754 C C . SER A 1 94 ? -3.58 17.016 16.953 1 97.31 94 SER A C 1
ATOM 756 O O . SER A 1 94 ? -4.07 17.953 16.328 1 97.31 94 SER A O 1
ATOM 758 N N . TRP A 1 95 ? -3.436 15.797 16.5 1 97.62 95 TRP A N 1
ATOM 759 C CA . TRP A 1 95 ? -4.043 15.383 15.234 1 97.62 95 TRP A CA 1
ATOM 760 C C . TRP A 1 95 ? -5.379 14.688 15.477 1 97.62 95 TRP A C 1
ATOM 762 O O . TRP A 1 95 ? -5.598 14.094 16.547 1 97.62 95 TRP A O 1
ATOM 772 N N . GLN A 1 96 ? -6.211 14.742 14.477 1 95.88 96 GLN A N 1
ATOM 773 C CA . GLN A 1 96 ? -7.355 13.836 14.5 1 95.88 96 GLN A CA 1
ATOM 774 C C . GLN A 1 96 ? -6.906 12.383 14.391 1 95.88 96 GLN A C 1
ATOM 776 O O . GLN A 1 96 ? -5.871 12.086 13.797 1 95.88 96 GLN A O 1
ATOM 781 N N . ASP A 1 97 ? -7.664 11.453 14.898 1 93.62 97 ASP A N 1
ATOM 782 C CA . ASP A 1 97 ? -7.281 10.047 14.984 1 93.62 97 ASP A CA 1
ATOM 783 C C . ASP A 1 97 ? -7.219 9.406 13.602 1 93.62 97 ASP A C 1
ATOM 785 O O . ASP A 1 97 ? -6.266 8.688 13.281 1 93.62 97 ASP A O 1
ATOM 789 N N . GLY A 1 98 ? -8.211 9.656 12.773 1 94.19 98 GLY A N 1
ATOM 790 C CA . GLY A 1 98 ? -8.32 9.008 11.477 1 94.19 98 GLY A CA 1
ATOM 791 C C . GLY A 1 98 ? -7.383 9.586 10.438 1 94.19 98 GLY A C 1
ATOM 792 O O . GLY A 1 98 ? -6.668 10.547 10.703 1 94.19 98 GLY A O 1
ATOM 793 N N . TYR A 1 99 ? -7.297 8.953 9.336 1 96.81 99 TYR A N 1
ATOM 794 C CA . TYR A 1 99 ? -6.527 9.398 8.18 1 96.81 99 TYR A CA 1
ATOM 795 C C . TYR A 1 99 ? -7.047 8.758 6.902 1 96.81 99 TYR A C 1
ATOM 797 O O . TYR A 1 99 ? -7.812 7.793 6.949 1 96.81 99 TYR A O 1
ATOM 805 N N . GLY A 1 100 ? -6.75 9.352 5.844 1 97.12 100 GLY A N 1
ATOM 806 C CA . GLY A 1 100 ? -6.934 8.742 4.531 1 97.12 100 GLY A CA 1
ATOM 807 C C . GLY A 1 100 ? -5.656 8.148 3.967 1 97.12 100 GLY A C 1
ATOM 808 O O . GLY A 1 100 ? -4.566 8.68 4.188 1 97.12 100 GLY A O 1
ATOM 809 N N . ALA A 1 101 ? -5.789 7.074 3.268 1 98.19 101 ALA A N 1
ATOM 810 C CA . ALA A 1 101 ? -4.648 6.473 2.584 1 98.19 101 ALA A CA 1
ATOM 811 C C . ALA A 1 101 ? -5.055 5.922 1.22 1 98.19 101 ALA A C 1
ATOM 813 O O . ALA A 1 101 ? -6.039 5.188 1.108 1 98.19 101 ALA A O 1
ATOM 814 N N . PHE A 1 102 ? -4.285 6.234 0.21 1 98.06 102 PHE A N 1
ATOM 815 C CA . PHE A 1 102 ? -4.621 5.895 -1.167 1 98.06 102 PHE A CA 1
ATOM 816 C C . PHE A 1 102 ? -3.383 5.465 -1.941 1 98.06 102 PHE A C 1
ATOM 818 O O . PHE A 1 102 ? -2.322 6.082 -1.817 1 98.06 102 PHE A O 1
ATOM 825 N N . SER A 1 103 ? -3.52 4.41 -2.703 1 98.5 103 SER A N 1
ATOM 826 C CA . SER A 1 103 ? -2.398 3.959 -3.518 1 98.5 103 SER A CA 1
ATOM 827 C C . SER A 1 103 ? -2.445 4.574 -4.914 1 98.5 103 SER A C 1
ATOM 829 O O . SER A 1 103 ? -3.516 4.938 -5.402 1 98.5 103 SER A O 1
ATOM 831 N N . TYR A 1 104 ? -1.295 4.707 -5.496 1 98.19 104 TYR A N 1
ATOM 832 C CA . TYR A 1 104 ? -1.181 5.258 -6.84 1 98.19 104 TYR A CA 1
ATOM 833 C C . TYR A 1 104 ? -0.251 4.414 -7.699 1 98.19 104 TYR A C 1
ATOM 835 O O . TYR A 1 104 ? 0.703 3.818 -7.195 1 98.19 104 TYR A O 1
ATOM 843 N N . SER A 1 105 ? -0.539 4.426 -9 1 97.06 105 SER A N 1
ATOM 844 C CA . SER A 1 105 ? 0.362 3.863 -10 1 97.06 105 SER A CA 1
ATOM 845 C C . SER A 1 105 ? 1.564 4.77 -10.234 1 97.06 105 SER A C 1
ATOM 847 O O . SER A 1 105 ? 1.479 5.984 -10.039 1 97.06 105 SER A O 1
ATOM 849 N N . MET A 1 106 ? 2.566 4.141 -10.68 1 95.06 106 MET A N 1
ATOM 850 C CA . MET A 1 106 ? 3.787 4.887 -10.977 1 95.06 106 MET A CA 1
ATOM 851 C C . MET A 1 106 ? 3.506 6.031 -11.938 1 95.06 106 MET A C 1
ATOM 853 O O . MET A 1 106 ? 4.023 7.137 -11.766 1 95.06 106 MET A O 1
ATOM 857 N N . SER A 1 107 ? 2.641 5.82 -12.883 1 94.44 107 SER A N 1
ATOM 858 C CA . SER A 1 107 ? 2.365 6.797 -13.938 1 94.44 107 SER A CA 1
ATOM 859 C C . SER A 1 107 ? 1.659 8.023 -13.375 1 94.44 107 SER A C 1
ATOM 861 O O . SER A 1 107 ? 1.572 9.055 -14.047 1 94.44 107 SER A O 1
ATOM 863 N N . HIS A 1 108 ? 1.129 7.938 -12.203 1 96.75 108 HIS A N 1
ATOM 864 C CA . HIS A 1 108 ? 0.354 9.039 -11.641 1 96.75 108 HIS A CA 1
ATOM 865 C C . HIS A 1 108 ? 1.182 9.844 -10.641 1 96.75 108 HIS A C 1
ATOM 867 O O . HIS A 1 108 ? 0.736 10.883 -10.156 1 96.75 108 HIS A O 1
ATOM 873 N N . ILE A 1 109 ? 2.365 9.406 -10.352 1 97.25 109 ILE A N 1
ATOM 874 C CA . ILE A 1 109 ? 3.131 9.938 -9.234 1 97.25 109 ILE A CA 1
ATOM 875 C C . ILE A 1 109 ? 3.441 11.414 -9.469 1 97.25 109 ILE A C 1
ATOM 877 O O . ILE A 1 109 ? 3.285 12.234 -8.562 1 97.25 109 ILE A O 1
ATOM 881 N N . SER A 1 110 ? 3.881 11.773 -10.664 1 97.5 110 SER A N 1
ATOM 882 C CA . SER A 1 110 ? 4.227 13.156 -10.945 1 97.5 110 SER A CA 1
ATOM 883 C C . SER A 1 110 ? 3.035 14.086 -10.719 1 97.5 110 SER A C 1
ATOM 885 O O . SER A 1 110 ? 3.193 15.18 -10.18 1 97.5 110 SER A O 1
ATOM 887 N N . ARG A 1 111 ? 1.906 13.656 -11.117 1 97.12 111 ARG A N 1
ATOM 888 C CA . ARG A 1 111 ? 0.699 14.453 -10.938 1 97.12 111 ARG A CA 1
ATOM 889 C C . ARG A 1 111 ? 0.351 14.609 -9.461 1 97.12 111 ARG A C 1
ATOM 891 O O . ARG A 1 111 ? -0.052 15.688 -9.023 1 97.12 111 ARG A O 1
ATOM 898 N N . VAL A 1 112 ? 0.475 13.539 -8.695 1 97.62 112 VAL A N 1
ATOM 899 C CA . VAL A 1 112 ? 0.169 13.578 -7.266 1 97.62 112 VAL A CA 1
ATOM 900 C C . VAL A 1 112 ? 1.141 14.516 -6.555 1 97.62 112 VAL A C 1
ATOM 902 O O . VAL A 1 112 ? 0.74 15.289 -5.68 1 97.62 112 VAL A O 1
ATOM 905 N N . ILE A 1 113 ? 2.42 14.445 -6.949 1 98.31 113 ILE A N 1
ATOM 906 C CA . ILE A 1 113 ? 3.428 15.32 -6.363 1 98.31 113 ILE A CA 1
ATOM 907 C C . ILE A 1 113 ? 3.055 16.781 -6.617 1 98.31 113 ILE A C 1
ATOM 909 O O . ILE A 1 113 ? 3.064 17.594 -5.691 1 98.31 113 ILE A O 1
ATOM 913 N N . LYS A 1 114 ? 2.729 17.094 -7.824 1 97.56 114 LYS A N 1
ATOM 914 C CA . LYS A 1 114 ? 2.334 18.469 -8.172 1 97.56 114 LYS A CA 1
ATOM 915 C C . LYS A 1 114 ? 1.108 18.906 -7.375 1 97.56 114 LYS A C 1
ATOM 917 O O . LYS A 1 114 ? 1.047 20.031 -6.895 1 97.56 114 LYS A O 1
ATOM 922 N N . TYR A 1 115 ? 0.104 18.031 -7.277 1 96.62 115 TYR A N 1
ATOM 923 C CA . TYR A 1 115 ? -1.105 18.297 -6.508 1 96.62 115 TYR A CA 1
ATOM 924 C C . TYR A 1 115 ? -0.764 18.672 -5.07 1 96.62 115 TYR A C 1
ATOM 926 O O . TYR A 1 115 ? -1.301 19.641 -4.531 1 96.62 115 TYR A O 1
ATOM 934 N N . ILE A 1 116 ? 0.194 17.891 -4.441 1 97.19 116 ILE A N 1
ATOM 935 C CA . ILE A 1 116 ? 0.58 18.109 -3.055 1 97.19 116 ILE A CA 1
ATOM 936 C C . ILE A 1 116 ? 1.347 19.422 -2.934 1 97.19 116 ILE A C 1
ATOM 938 O O . ILE A 1 116 ? 1.117 20.203 -2.002 1 97.19 116 ILE A O 1
ATOM 942 N N . GLN A 1 117 ? 2.18 19.703 -3.889 1 96.19 117 GLN A N 1
ATOM 943 C CA . GLN A 1 117 ? 2.996 20.922 -3.863 1 96.19 117 GLN A CA 1
ATOM 944 C C . GLN A 1 117 ? 2.135 22.172 -4.004 1 96.19 117 GLN A C 1
ATOM 946 O O . GLN A 1 117 ? 2.486 23.234 -3.488 1 96.19 117 GLN A O 1
ATOM 951 N N . LEU A 1 118 ? 0.969 22.047 -4.57 1 93.88 118 LEU A N 1
ATOM 952 C CA . LEU A 1 118 ? 0.125 23.203 -4.855 1 93.88 118 LEU A CA 1
ATOM 953 C C . LEU A 1 118 ? -1.028 23.297 -3.861 1 93.88 118 LEU A C 1
ATOM 955 O O . LEU A 1 118 ? -2.021 23.984 -4.117 1 93.88 118 LEU A O 1
ATOM 959 N N . GLN A 1 119 ? -0.908 22.641 -2.801 1 90.5 119 GLN A N 1
ATOM 960 C CA . GLN A 1 119 ? -1.99 22.562 -1.825 1 90.5 119 GLN A CA 1
ATOM 961 C C . GLN A 1 119 ? -2.398 23.953 -1.347 1 90.5 119 GLN A C 1
ATOM 963 O O . GLN A 1 119 ? -3.586 24.234 -1.188 1 90.5 119 GLN A O 1
ATOM 968 N N . GLU A 1 120 ? -1.465 24.828 -1.122 1 87.5 120 GLU A N 1
ATOM 969 C CA . GLU A 1 120 ? -1.784 26.172 -0.651 1 87.5 120 GLU A CA 1
ATOM 970 C C . GLU A 1 120 ? -2.621 26.938 -1.676 1 87.5 120 GLU A C 1
ATOM 972 O O . GLU A 1 120 ? -3.607 27.594 -1.32 1 87.5 120 GLU A O 1
ATOM 977 N N . ALA A 1 121 ? -2.246 26.828 -2.889 1 85.19 121 ALA A N 1
ATOM 978 C CA . ALA A 1 121 ? -2.992 27.484 -3.961 1 85.19 121 ALA A CA 1
ATOM 979 C C . ALA A 1 121 ? -4.383 26.875 -4.113 1 85.19 121 ALA A C 1
ATOM 981 O O . ALA A 1 121 ? -5.355 27.594 -4.367 1 85.19 121 ALA A O 1
ATOM 982 N N . HIS A 1 122 ? -4.496 25.609 -3.971 1 83 122 HIS A N 1
ATOM 983 C CA . HIS A 1 122 ? -5.746 24.875 -4.082 1 83 122 HIS A CA 1
ATOM 984 C C . HIS A 1 122 ? -6.738 25.297 -3.006 1 83 122 HIS A C 1
ATOM 986 O O . HIS A 1 122 ? -7.941 25.391 -3.264 1 83 122 HIS A O 1
ATOM 992 N N . HIS A 1 123 ? -6.316 25.625 -1.864 1 83.94 123 HIS A N 1
ATOM 993 C CA . HIS A 1 123 ? -7.199 25.859 -0.728 1 83.94 123 HIS A CA 1
ATOM 994 C C . HIS A 1 123 ? -7.527 27.344 -0.583 1 83.94 123 HIS A C 1
ATOM 996 O O . HIS A 1 123 ? -8.203 27.734 0.365 1 83.94 123 HIS A O 1
ATOM 1002 N N . LYS A 1 124 ? -7.203 28.125 -1.495 1 77.25 124 LYS A N 1
ATOM 1003 C CA . LYS A 1 124 ? -7.766 29.453 -1.624 1 77.25 124 LYS A CA 1
ATOM 1004 C C . LYS A 1 124 ? -9.234 29.406 -2.025 1 77.25 124 LYS A C 1
ATOM 1006 O O . LYS A 1 124 ? -10 30.328 -1.73 1 77.25 124 LYS A O 1
ATOM 1011 N N . LYS A 1 125 ? -9.734 28.312 -2.424 1 79.31 125 LYS A N 1
ATOM 1012 C CA . LYS A 1 125 ? -11.078 28.188 -2.977 1 79.31 125 LYS A CA 1
ATOM 1013 C C . LYS A 1 125 ? -11.812 26.984 -2.391 1 79.31 125 LYS A C 1
ATOM 1015 O O . LYS A 1 125 ? -13.016 26.828 -2.613 1 79.31 125 LYS A O 1
ATOM 1020 N N . LYS A 1 126 ? -11.148 26.125 -1.778 1 86 126 LYS A N 1
ATOM 1021 C CA . LYS A 1 126 ? -11.727 24.859 -1.344 1 86 126 LYS A CA 1
ATOM 1022 C C . LYS A 1 126 ? -11.367 24.547 0.107 1 86 126 LYS A C 1
ATOM 1024 O O . LYS A 1 126 ? -10.234 24.781 0.53 1 86 126 LYS A O 1
ATOM 1029 N N . THR A 1 127 ? -12.32 24.078 0.821 1 87.31 127 THR A N 1
ATOM 1030 C CA . THR A 1 127 ? -12.047 23.656 2.191 1 87.31 127 THR A CA 1
ATOM 1031 C C . THR A 1 127 ? -11.484 22.234 2.221 1 87.31 127 THR A C 1
ATOM 1033 O O . THR A 1 127 ? -11.562 21.516 1.225 1 87.31 127 THR A O 1
ATOM 1036 N N . PHE A 1 128 ? -10.984 21.875 3.314 1 90.25 128 PHE A N 1
ATOM 1037 C CA . PHE A 1 128 ? -10.453 20.531 3.471 1 90.25 128 PHE A CA 1
ATOM 1038 C C . PHE A 1 128 ? -11.555 19.484 3.277 1 90.25 128 PHE A C 1
ATOM 1040 O O . PHE A 1 128 ? -11.352 18.484 2.594 1 90.25 128 PHE A O 1
ATOM 1047 N N . LEU A 1 129 ? -12.664 19.719 3.918 1 88.38 129 LEU A N 1
ATOM 1048 C CA . LEU A 1 129 ? -13.758 18.766 3.824 1 88.38 129 LEU A CA 1
ATOM 1049 C C . LEU A 1 129 ? -14.188 18.562 2.373 1 88.38 129 LEU A C 1
ATOM 1051 O O . LEU A 1 129 ? -14.453 17.438 1.953 1 88.38 129 LEU A O 1
ATOM 1055 N N . GLN A 1 130 ? -14.258 19.609 1.67 1 90.19 130 GLN A N 1
ATOM 1056 C CA . GLN A 1 130 ? -14.602 19.516 0.254 1 90.19 130 GLN A CA 1
ATOM 1057 C C . GLN A 1 130 ? -13.57 18.703 -0.51 1 90.19 130 GLN A C 1
ATOM 1059 O O . GLN A 1 130 ? -13.922 17.812 -1.288 1 90.19 130 GLN A O 1
ATOM 1064 N N . GLU A 1 131 ? -12.32 18.984 -0.272 1 91.75 131 GLU A N 1
ATOM 1065 C CA . GLU A 1 131 ? -11.242 18.25 -0.94 1 91.75 131 GLU A CA 1
ATOM 1066 C C . GLU A 1 131 ? -11.281 16.766 -0.586 1 91.75 131 GLU A C 1
ATOM 1068 O O . GLU A 1 131 ? -11.172 15.914 -1.467 1 91.75 131 GLU A O 1
ATOM 1073 N N . TYR A 1 132 ? -11.414 16.562 0.676 1 91.62 132 TYR A N 1
ATOM 1074 C CA . TYR A 1 132 ? -11.352 15.195 1.156 1 91.62 132 TYR A CA 1
ATOM 1075 C C . TYR A 1 132 ? -12.523 14.375 0.621 1 91.62 132 TYR A C 1
ATOM 1077 O O . TYR A 1 132 ? -12.352 13.234 0.2 1 91.62 132 TYR A O 1
ATOM 1085 N N . THR A 1 133 ? -13.688 14.93 0.598 1 91.06 133 THR A N 1
ATOM 1086 C CA . THR A 1 133 ? -14.844 14.242 0.043 1 91.06 133 THR A CA 1
ATOM 1087 C C . THR A 1 133 ? -14.656 13.977 -1.447 1 91.06 133 THR A C 1
ATOM 1089 O O . THR A 1 133 ? -15.031 12.914 -1.948 1 91.06 133 THR A O 1
ATOM 1092 N N . GLU A 1 134 ? -14.109 14.93 -2.16 1 92.06 134 GLU A N 1
ATOM 1093 C CA . GLU A 1 134 ? -13.805 14.742 -3.576 1 92.06 134 GLU A CA 1
ATOM 1094 C C . GLU A 1 134 ? -12.828 13.586 -3.785 1 92.06 134 GLU A C 1
ATOM 1096 O O . GLU A 1 134 ? -12.953 12.82 -4.742 1 92.06 134 GLU A O 1
ATOM 1101 N N . MET A 1 135 ? -11.836 13.539 -2.898 1 91.75 135 MET A N 1
ATOM 1102 C CA . MET A 1 135 ? -10.883 12.438 -2.963 1 91.75 135 MET A CA 1
ATOM 1103 C C . MET A 1 135 ? -11.578 11.094 -2.748 1 91.75 135 MET A C 1
ATOM 1105 O O . MET A 1 135 ? -11.367 10.156 -3.51 1 91.75 135 MET A O 1
ATOM 1109 N N . LEU A 1 136 ? -12.422 11.07 -1.741 1 92.06 136 LEU A N 1
ATOM 1110 C CA . LEU A 1 136 ? -13.141 9.836 -1.444 1 92.06 136 LEU A CA 1
ATOM 1111 C C . LEU A 1 136 ? -14.031 9.43 -2.617 1 92.06 136 LEU A C 1
ATOM 1113 O O . LEU A 1 136 ? -14.109 8.25 -2.957 1 92.06 136 LEU A O 1
ATOM 1117 N N . ASP A 1 137 ? -14.625 10.398 -3.199 1 90.31 137 ASP A N 1
ATOM 1118 C CA . ASP A 1 137 ? -15.461 10.141 -4.371 1 90.31 137 ASP A CA 1
ATOM 1119 C C . ASP A 1 137 ? -14.617 9.625 -5.535 1 90.31 137 ASP A C 1
ATOM 1121 O O . ASP A 1 137 ? -14.984 8.641 -6.188 1 90.31 137 ASP A O 1
ATOM 1125 N N . LYS A 1 138 ? -13.547 10.312 -5.777 1 88.75 138 LYS A N 1
ATOM 1126 C CA . LYS A 1 138 ? -12.641 9.93 -6.859 1 88.75 138 LYS A CA 1
ATOM 1127 C C . LYS A 1 138 ? -12.18 8.484 -6.711 1 88.75 138 LYS A C 1
ATOM 1129 O O . LYS A 1 138 ? -12.062 7.758 -7.699 1 88.75 138 LYS A O 1
ATOM 1134 N N . PHE A 1 139 ? -11.992 8.109 -5.543 1 89.5 139 PHE A N 1
ATOM 1135 C CA . PHE A 1 139 ? -11.469 6.777 -5.27 1 89.5 139 PHE A CA 1
ATOM 1136 C C . PHE A 1 139 ? -12.594 5.801 -4.961 1 89.5 139 PHE A C 1
ATOM 1138 O O . PHE A 1 139 ? -12.352 4.664 -4.551 1 89.5 139 PHE A O 1
ATOM 1145 N N . GLN A 1 140 ? -13.859 6.234 -5.078 1 87.31 140 GLN A N 1
ATOM 1146 C CA . GLN A 1 140 ? -15.062 5.418 -4.949 1 87.31 140 GLN A CA 1
ATOM 1147 C C . GLN A 1 140 ? -15.141 4.773 -3.57 1 87.31 140 GLN A C 1
ATOM 1149 O O . GLN A 1 140 ? -15.438 3.584 -3.451 1 87.31 140 GLN A O 1
ATOM 1154 N N . ILE A 1 141 ? -14.758 5.48 -2.602 1 87.81 141 ILE A N 1
ATOM 1155 C CA . ILE A 1 141 ? -14.875 5.039 -1.216 1 87.81 141 ILE A CA 1
ATOM 1156 C C . ILE A 1 141 ? -16.203 5.531 -0.631 1 87.81 141 ILE A C 1
ATOM 1158 O O . ILE A 1 141 ? -16.406 6.738 -0.49 1 87.81 141 ILE A O 1
ATOM 1162 N N . PRO A 1 142 ? -17.016 4.594 -0.302 1 85.88 142 PRO A N 1
ATOM 1163 C CA . PRO A 1 142 ? -18.25 5.016 0.365 1 85.88 142 PRO A CA 1
ATOM 1164 C C . PRO A 1 142 ? -18 5.574 1.765 1 85.88 142 PRO A C 1
ATOM 1166 O O . PRO A 1 142 ? -17.125 5.086 2.48 1 85.88 142 PRO A O 1
ATOM 1169 N N . PHE A 1 143 ? -18.688 6.648 2.078 1 87.12 143 PHE A N 1
ATOM 1170 C CA . PHE A 1 143 ? -18.516 7.23 3.404 1 87.12 143 PHE A CA 1
ATOM 1171 C C . PHE A 1 143 ? -19.812 7.871 3.889 1 87.12 143 PHE A C 1
ATOM 1173 O O . PHE A 1 143 ? -20.688 8.18 3.086 1 87.12 143 PHE A O 1
ATOM 1180 N N . GLU A 1 144 ? -19.938 7.812 5.168 1 83.19 144 GLU A N 1
ATOM 1181 C CA . GLU A 1 144 ? -20.953 8.625 5.832 1 83.19 144 GLU A CA 1
ATOM 1182 C C . GLU A 1 144 ? -20.344 9.898 6.414 1 83.19 144 GLU A C 1
ATOM 1184 O O . GLU A 1 144 ? -19.281 9.859 7.027 1 83.19 144 GLU A O 1
ATOM 1189 N N . GLU A 1 145 ? -21.031 10.922 6.18 1 80.38 145 GLU A N 1
ATOM 1190 C CA . GLU A 1 145 ? -20.5 12.227 6.566 1 80.38 145 GLU A CA 1
ATOM 1191 C C . GLU A 1 145 ? -20.078 12.242 8.031 1 80.38 145 GLU A C 1
ATOM 1193 O O . GLU A 1 145 ? -19.094 12.883 8.391 1 80.38 145 GLU A O 1
ATOM 1198 N N . ARG A 1 146 ? -20.828 11.516 8.867 1 80.81 146 ARG A N 1
ATOM 1199 C CA . ARG A 1 146 ? -20.578 11.531 10.305 1 80.81 146 ARG A CA 1
ATOM 1200 C C . ARG A 1 146 ? -19.219 10.906 10.633 1 80.81 146 ARG A C 1
ATOM 1202 O O . ARG A 1 146 ? -18.703 11.078 11.734 1 80.81 146 ARG A O 1
ATOM 1209 N N . TYR A 1 147 ? -18.594 10.195 9.703 1 81.75 147 TYR A N 1
ATOM 1210 C CA . TYR A 1 147 ? -17.328 9.516 9.953 1 81.75 147 TYR A CA 1
ATOM 1211 C C . TYR A 1 147 ? -16.172 10.266 9.312 1 81.75 147 TYR A C 1
ATOM 1213 O O . TYR A 1 147 ? -15.016 9.828 9.398 1 81.75 147 TYR A O 1
ATOM 1221 N N . LEU A 1 148 ? -16.484 11.352 8.648 1 83.31 148 LEU A N 1
ATOM 1222 C CA . LEU A 1 148 ? -15.438 12.18 8.062 1 83.31 148 LEU A CA 1
ATOM 1223 C C . LEU A 1 148 ? -14.703 12.969 9.141 1 83.31 148 LEU A C 1
ATOM 1225 O O . LEU A 1 148 ? -15.117 12.984 10.305 1 83.31 148 LEU A O 1
ATOM 1229 N N . PHE A 1 149 ? -13.641 13.539 8.773 1 84.25 149 PHE A N 1
ATOM 1230 C CA . PHE A 1 149 ? -12.922 14.43 9.68 1 84.25 149 PHE A CA 1
ATOM 1231 C C . PHE A 1 149 ? -13.852 15.484 10.258 1 84.25 149 PHE A C 1
ATOM 1233 O O . PHE A 1 149 ? -14.75 15.977 9.57 1 84.25 149 PHE A O 1
ATOM 1240 N N . LYS A 1 150 ? -13.586 15.82 11.484 1 82.88 150 LYS A N 1
ATOM 1241 C CA . LYS A 1 150 ? -14.344 16.922 12.094 1 82.88 150 LYS A CA 1
ATOM 1242 C C . LYS A 1 150 ? -13.844 18.266 11.602 1 82.88 150 LYS A C 1
ATOM 1244 O O . LYS A 1 150 ? -12.641 18.469 11.43 1 82.88 150 LYS A O 1
ATOM 1249 N N . PRO A 1 151 ? -14.859 19.094 11.242 1 78.56 151 PRO A N 1
ATOM 1250 C CA . PRO A 1 151 ? -14.422 20.438 10.859 1 78.56 151 PRO A CA 1
ATOM 1251 C C . PRO A 1 151 ? -13.57 21.109 11.93 1 78.56 151 PRO A C 1
ATOM 1253 O O . PRO A 1 151 ? -13.82 20.938 13.125 1 78.56 151 PRO A O 1
ATOM 1256 N N . VAL A 1 152 ? -12.523 21.766 11.492 1 73.75 152 VAL A N 1
ATOM 1257 C CA . VAL A 1 152 ? -11.664 22.516 12.406 1 73.75 152 VAL A CA 1
ATOM 1258 C C . VAL A 1 152 ? -12.32 23.859 12.758 1 73.75 152 VAL A C 1
ATOM 1260 O O . VAL A 1 152 ? -12.469 24.734 11.898 1 73.75 152 VAL A O 1
ATOM 1263 N N . VAL A 1 153 ? -13.211 23.859 13.812 1 64.69 153 VAL A N 1
ATOM 1264 C CA . VAL A 1 153 ? -13.898 25.062 14.273 1 64.69 153 VAL A CA 1
ATOM 1265 C C . VAL A 1 153 ? -13.164 25.641 15.484 1 64.69 153 VAL A C 1
ATOM 1267 O O . VAL A 1 153 ? -12.562 24.891 16.266 1 64.69 153 VAL A O 1
ATOM 1270 N N . MET B 1 1 ? -10.992 1.759 12.812 1 50.5 1 MET B N 1
ATOM 1271 C CA . MET B 1 1 ? -10.883 2.969 13.625 1 50.5 1 MET B CA 1
ATOM 1272 C C . MET B 1 1 ? -11.734 4.09 13.039 1 50.5 1 MET B C 1
ATOM 1274 O O . MET B 1 1 ? -11.938 4.156 11.828 1 50.5 1 MET B O 1
ATOM 1278 N N . ALA B 1 2 ? -12.367 4.836 13.828 1 63.53 2 ALA B N 1
ATOM 1279 C CA . ALA B 1 2 ? -13.289 5.895 13.438 1 63.53 2 ALA B CA 1
ATOM 1280 C C . ALA B 1 2 ? -12.586 6.957 12.594 1 63.53 2 ALA B C 1
ATOM 1282 O O . ALA B 1 2 ? -11.406 7.242 12.812 1 63.53 2 ALA B O 1
ATOM 1283 N N . ASN B 1 3 ? -12.992 7.254 11.359 1 80.94 3 ASN B N 1
ATOM 1284 C CA . ASN B 1 3 ? -12.625 8.375 10.5 1 80.94 3 ASN B CA 1
ATOM 1285 C C . ASN B 1 3 ? -11.445 8.031 9.602 1 80.94 3 ASN B C 1
ATOM 1287 O O . ASN B 1 3 ? -10.703 8.922 9.18 1 80.94 3 ASN B O 1
ATOM 1291 N N . THR B 1 4 ? -11.125 6.664 9.531 1 91.75 4 THR B N 1
ATOM 1292 C CA . THR B 1 4 ? -10.062 6.262 8.617 1 91.75 4 THR B CA 1
ATOM 1293 C C . THR B 1 4 ? -10.648 5.695 7.324 1 91.75 4 THR B C 1
ATOM 1295 O O . THR B 1 4 ? -11.508 4.816 7.363 1 91.75 4 THR B O 1
ATOM 1298 N N . PHE B 1 5 ? -10.328 6.164 6.238 1 94.06 5 PHE B N 1
ATOM 1299 C CA . PHE B 1 5 ? -10.766 5.719 4.922 1 94.06 5 PHE B CA 1
ATOM 1300 C C . PHE B 1 5 ? -9.57 5.371 4.043 1 94.06 5 PHE B C 1
ATOM 1302 O O . PHE B 1 5 ? -8.695 6.207 3.826 1 94.06 5 PHE B O 1
ATOM 1309 N N . THR B 1 6 ? -9.539 4.148 3.543 1 96 6 THR B N 1
ATOM 1310 C CA . THR B 1 6 ? -8.375 3.758 2.75 1 96 6 THR B CA 1
ATOM 1311 C C . THR B 1 6 ? -8.812 3.049 1.47 1 96 6 THR B C 1
ATOM 1313 O O . THR B 1 6 ? -9.875 2.428 1.427 1 96 6 THR B O 1
ATOM 1316 N N . GLN B 1 7 ? -8.203 3.205 0.421 1 97 7 GLN B N 1
ATOM 1317 C CA . GLN B 1 7 ? -8.242 2.471 -0.839 1 97 7 GLN B CA 1
ATOM 1318 C C . GLN B 1 7 ? -6.832 2.145 -1.325 1 97 7 GLN B C 1
ATOM 1320 O O . GLN B 1 7 ? -6.18 2.975 -1.965 1 97 7 GLN B O 1
ATOM 1325 N N . ILE B 1 8 ? -6.379 0.943 -1.045 1 98.19 8 ILE B N 1
ATOM 1326 C CA . ILE B 1 8 ? -5.008 0.526 -1.336 1 98.19 8 ILE B CA 1
ATOM 1327 C C . ILE B 1 8 ? -5.027 -0.738 -2.191 1 98.19 8 ILE B C 1
ATOM 1329 O O . ILE B 1 8 ? -5.449 -1.801 -1.731 1 98.19 8 ILE B O 1
ATOM 1333 N N . HIS B 1 9 ? -4.602 -0.613 -3.371 1 98.69 9 HIS B N 1
ATOM 1334 C CA . HIS B 1 9 ? -4.578 -1.745 -4.289 1 98.69 9 HIS B CA 1
ATOM 1335 C C . HIS B 1 9 ? -3.148 -2.172 -4.602 1 98.69 9 HIS B C 1
ATOM 1337 O O . HIS B 1 9 ? -2.354 -1.374 -5.105 1 98.69 9 HIS B O 1
ATOM 1343 N N . ILE B 1 10 ? -2.822 -3.41 -4.375 1 98.81 10 ILE B N 1
ATOM 1344 C CA . ILE B 1 10 ? -1.481 -3.955 -4.555 1 98.81 10 ILE B CA 1
ATOM 1345 C C . ILE B 1 10 ? -1.552 -5.246 -5.367 1 98.81 10 ILE B C 1
ATOM 1347 O O . ILE B 1 10 ? -2.35 -6.137 -5.062 1 98.81 10 ILE B O 1
ATOM 1351 N N . GLN B 1 11 ? -0.787 -5.328 -6.359 1 98.81 11 GLN B N 1
ATOM 1352 C CA . GLN B 1 11 ? -0.558 -6.602 -7.027 1 98.81 11 GLN B CA 1
ATOM 1353 C C . GLN B 1 11 ? 0.722 -7.266 -6.523 1 98.81 11 GLN B C 1
ATOM 1355 O O . GLN B 1 11 ? 1.774 -6.625 -6.465 1 98.81 11 GLN B O 1
ATOM 1360 N N . VAL B 1 12 ? 0.621 -8.484 -6.188 1 98.56 12 VAL B N 1
ATOM 1361 C CA . VAL B 1 12 ? 1.81 -9.25 -5.828 1 98.56 12 VAL B CA 1
ATOM 1362 C C . VAL B 1 12 ? 2.033 -10.367 -6.848 1 98.56 12 VAL B C 1
ATOM 1364 O O . VAL B 1 12 ? 1.075 -10.922 -7.391 1 98.56 12 VAL B O 1
ATOM 1367 N N . VAL B 1 13 ? 3.301 -10.633 -7.113 1 98.19 13 VAL B N 1
ATOM 1368 C CA . VAL B 1 13 ? 3.715 -11.641 -8.086 1 98.19 13 VAL B CA 1
ATOM 1369 C C . VAL B 1 13 ? 4.816 -12.516 -7.488 1 98.19 13 VAL B C 1
ATOM 1371 O O . VAL B 1 13 ? 5.801 -12 -6.949 1 98.19 13 VAL B O 1
ATOM 1374 N N . PHE B 1 14 ? 4.668 -13.781 -7.57 1 97.5 14 PHE B N 1
ATOM 1375 C CA . PHE B 1 14 ? 5.719 -14.68 -7.094 1 97.5 14 PHE B CA 1
ATOM 1376 C C . PHE B 1 14 ? 5.715 -15.984 -7.879 1 97.5 14 PHE B C 1
ATOM 1378 O O . PHE B 1 14 ? 4.75 -16.281 -8.586 1 97.5 14 PHE B O 1
ATOM 1385 N N . ALA B 1 15 ? 6.793 -16.734 -7.785 1 97.19 15 ALA B N 1
ATOM 1386 C CA . ALA B 1 15 ? 7.023 -17.875 -8.68 1 97.19 15 ALA B CA 1
ATOM 1387 C C . ALA B 1 15 ? 7.352 -19.141 -7.895 1 97.19 15 ALA B C 1
ATOM 1389 O O . ALA B 1 15 ? 7.789 -19.062 -6.742 1 97.19 15 ALA B O 1
ATOM 1390 N N . VAL B 1 16 ? 7.113 -20.266 -8.57 1 97.25 16 VAL B N 1
ATOM 1391 C CA . VAL B 1 16 ? 7.469 -21.547 -7.98 1 97.25 16 VAL B CA 1
ATOM 1392 C C . VAL B 1 16 ? 8.992 -21.688 -7.926 1 97.25 16 VAL B C 1
ATOM 1394 O O . VAL B 1 16 ? 9.703 -21.047 -8.695 1 97.25 16 VAL B O 1
ATOM 1397 N N . LYS B 1 17 ? 9.453 -22.531 -7.102 1 95.25 17 LYS B N 1
ATOM 1398 C CA . LYS B 1 17 ? 10.883 -22.641 -6.82 1 95.25 17 LYS B CA 1
ATOM 1399 C C . LYS B 1 17 ? 11.617 -23.312 -7.977 1 95.25 17 LYS B C 1
ATOM 1401 O O . LYS B 1 17 ? 12.727 -22.906 -8.328 1 95.25 17 LYS B O 1
ATOM 1406 N N . ASN B 1 18 ? 11.07 -24.375 -8.57 1 92.81 18 ASN B N 1
ATOM 1407 C CA . ASN B 1 18 ? 11.703 -25.156 -9.641 1 92.81 18 ASN B CA 1
ATOM 1408 C C . ASN B 1 18 ? 10.664 -25.875 -10.492 1 92.81 18 ASN B C 1
ATOM 1410 O O . ASN B 1 18 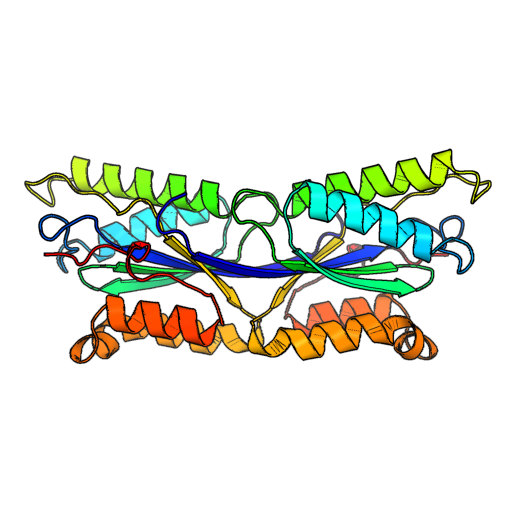? 9.461 -25.703 -10.297 1 92.81 18 ASN B O 1
ATOM 1414 N N . ARG B 1 19 ? 11.164 -26.656 -11.398 1 89.69 19 ARG B N 1
ATOM 1415 C CA . ARG B 1 19 ? 10.305 -27.312 -12.375 1 89.69 19 ARG B CA 1
ATOM 1416 C C . ARG B 1 19 ? 9.414 -28.344 -11.703 1 89.69 19 ARG B C 1
ATOM 1418 O O . ARG B 1 19 ? 8.312 -28.641 -12.18 1 89.69 19 ARG B O 1
ATOM 1425 N N . ALA B 1 20 ? 9.906 -28.953 -10.68 1 90.44 20 ALA B N 1
ATOM 1426 C CA . ALA B 1 20 ? 9.141 -29.984 -9.969 1 90.44 20 ALA B CA 1
ATOM 1427 C C . ALA B 1 20 ? 7.953 -29.375 -9.242 1 90.44 20 ALA B C 1
ATOM 1429 O O . ALA B 1 20 ? 7.051 -30.078 -8.797 1 90.44 20 ALA B O 1
ATOM 1430 N N . CYS B 1 21 ? 7.898 -28.047 -9.195 1 93.25 21 CYS B N 1
ATOM 1431 C CA . CYS B 1 21 ? 6.891 -27.344 -8.414 1 93.25 21 CYS B CA 1
ATOM 1432 C C . CYS B 1 21 ? 5.859 -26.688 -9.328 1 93.25 21 CYS B C 1
ATOM 1434 O O . CYS B 1 21 ? 5.074 -25.844 -8.883 1 93.25 21 CYS B O 1
ATOM 1436 N N . LEU B 1 22 ? 5.805 -27.031 -10.547 1 95.44 22 LEU B N 1
ATOM 1437 C CA . LEU B 1 22 ? 4.902 -26.391 -11.492 1 95.44 22 LEU B CA 1
ATOM 1438 C C . LEU B 1 22 ? 3.449 -26.609 -11.094 1 95.44 22 LEU B C 1
ATOM 1440 O O . LEU B 1 22 ? 3.066 -27.719 -10.711 1 95.44 22 LEU B O 1
ATOM 1444 N N . ILE B 1 23 ? 2.688 -25.578 -11.18 1 96.44 23 ILE B N 1
ATOM 1445 C CA . ILE B 1 23 ? 1.26 -25.625 -10.883 1 96.44 23 ILE B CA 1
ATOM 1446 C C . ILE B 1 23 ? 0.52 -26.344 -12.008 1 96.44 23 ILE B C 1
ATOM 1448 O O . ILE B 1 23 ? 0.591 -25.922 -13.172 1 96.44 23 ILE B O 1
ATOM 1452 N N . ARG B 1 24 ? -0.227 -27.266 -11.688 1 95.56 24 ARG B N 1
ATOM 1453 C CA . ARG B 1 24 ? -0.922 -28.062 -12.688 1 95.56 24 ARG B CA 1
ATOM 1454 C C . ARG B 1 24 ? -2.398 -27.688 -12.766 1 95.56 24 ARG B C 1
ATOM 1456 O O . ARG B 1 24 ? -2.998 -27.297 -11.758 1 95.56 24 ARG B O 1
ATOM 1463 N N . PRO B 1 25 ? -2.969 -27.844 -13.953 1 95 25 PRO B N 1
ATOM 1464 C CA . PRO B 1 25 ? -4.383 -27.5 -14.133 1 95 25 PRO B CA 1
ATOM 1465 C C . PRO B 1 25 ? -5.301 -28.281 -13.195 1 95 25 PRO B C 1
ATOM 1467 O O . PRO B 1 25 ? -6.348 -27.781 -12.789 1 95 25 PRO B O 1
ATOM 1470 N N . GLU B 1 26 ? -4.902 -29.453 -12.797 1 95.56 26 GLU B N 1
ATOM 1471 C CA . GLU B 1 26 ? -5.738 -30.359 -12.016 1 95.56 26 GLU B CA 1
ATOM 1472 C C . GLU B 1 26 ? -6.023 -29.797 -10.625 1 95.56 26 GLU B C 1
ATOM 1474 O O . GLU B 1 26 ? -7.062 -30.094 -10.031 1 95.56 26 GLU B O 1
ATOM 1479 N N . TRP B 1 27 ? -5.102 -29 -10.156 1 96.88 27 TRP B N 1
ATOM 1480 C CA . TRP B 1 27 ? -5.301 -28.562 -8.773 1 96.88 27 TRP B CA 1
ATOM 1481 C C . TRP B 1 27 ? -5.078 -27.062 -8.648 1 96.88 27 TRP B C 1
ATOM 1483 O O . TRP B 1 27 ? -5.062 -26.516 -7.535 1 96.88 27 TRP B O 1
ATOM 1493 N N . LYS B 1 28 ? -4.949 -26.391 -9.711 1 97.06 28 LYS B N 1
ATOM 1494 C CA . LYS B 1 28 ? -4.734 -24.953 -9.742 1 97.06 28 LYS B CA 1
ATOM 1495 C C . LYS B 1 28 ? -5.859 -24.203 -9.023 1 97.06 28 LYS B C 1
ATOM 1497 O O . LYS B 1 28 ? -5.609 -23.312 -8.211 1 97.06 28 LYS B O 1
ATOM 1502 N N . ASP B 1 29 ? -7.051 -24.625 -9.328 1 97.06 29 ASP B N 1
ATOM 1503 C CA . ASP B 1 29 ? -8.203 -23.953 -8.734 1 97.06 29 ASP B CA 1
ATOM 1504 C C . ASP B 1 29 ? -8.234 -24.156 -7.219 1 97.06 29 ASP B C 1
ATOM 1506 O O . ASP B 1 29 ? -8.648 -23.266 -6.473 1 97.06 29 ASP B O 1
ATOM 1510 N N . ASP B 1 30 ? -7.852 -25.328 -6.801 1 97.94 30 ASP B N 1
ATOM 1511 C CA . ASP B 1 30 ? -7.781 -25.594 -5.367 1 97.94 30 ASP B CA 1
ATOM 1512 C C . ASP B 1 30 ? -6.754 -24.703 -4.688 1 97.94 30 ASP B C 1
ATOM 1514 O O . ASP B 1 30 ? -7 -24.172 -3.598 1 97.94 30 ASP B O 1
ATOM 1518 N N . LEU B 1 31 ? -5.648 -24.531 -5.324 1 98.31 31 LEU B N 1
ATOM 1519 C CA . LEU B 1 31 ? -4.59 -23.656 -4.82 1 98.31 31 LEU B CA 1
ATOM 1520 C C . LEU B 1 31 ? -5.094 -22.219 -4.676 1 98.31 31 LEU B C 1
ATOM 1522 O O . LEU B 1 31 ? -4.934 -21.609 -3.617 1 98.31 31 LEU B O 1
ATOM 1526 N N . PHE B 1 32 ? -5.75 -21.734 -5.703 1 98.31 32 PHE B N 1
ATOM 1527 C CA . PHE B 1 32 ? -6.223 -20.359 -5.711 1 98.31 32 PHE B CA 1
ATOM 1528 C C . PHE B 1 32 ? -7.312 -20.156 -4.664 1 98.31 32 PHE B C 1
ATOM 1530 O O . PHE B 1 32 ? -7.359 -19.109 -4.004 1 98.31 32 PHE B O 1
ATOM 1537 N N . ARG B 1 33 ? -8.125 -21.125 -4.504 1 98.25 33 ARG B N 1
ATOM 1538 C CA . ARG B 1 33 ? -9.172 -21.047 -3.486 1 98.25 33 ARG B CA 1
ATOM 1539 C C . ARG B 1 33 ? -8.57 -20.984 -2.086 1 98.25 33 ARG B C 1
ATOM 1541 O O . ARG B 1 33 ? -9.039 -20.219 -1.239 1 98.25 33 ARG B O 1
ATOM 1548 N N . TYR B 1 34 ? -7.617 -21.766 -1.916 1 98.56 34 TYR B N 1
ATOM 1549 C CA . TYR B 1 34 ? -6.973 -21.781 -0.607 1 98.56 34 TYR B CA 1
ATOM 1550 C C . TYR B 1 34 ? -6.305 -20.453 -0.317 1 98.56 34 TYR B C 1
ATOM 1552 O O . TYR B 1 34 ? -6.457 -19.891 0.774 1 98.56 34 TYR B O 1
ATOM 1560 N N . MET B 1 35 ? -5.578 -19.953 -1.263 1 98.69 35 MET B N 1
ATOM 1561 C CA . MET B 1 35 ? -4.934 -18.656 -1.114 1 98.69 35 MET B CA 1
ATOM 1562 C C . MET B 1 35 ? -5.969 -17.562 -0.853 1 98.69 35 MET B C 1
ATOM 1564 O O . MET B 1 35 ? -5.754 -16.688 -0.015 1 98.69 35 MET B O 1
ATOM 1568 N N . THR B 1 36 ? -7.043 -17.625 -1.579 1 98.56 36 THR B N 1
ATOM 1569 C CA . THR B 1 36 ? -8.148 -16.688 -1.378 1 98.56 36 THR B CA 1
ATOM 1570 C C . THR B 1 36 ? -8.641 -16.734 0.066 1 98.56 36 THR B C 1
ATOM 1572 O O . THR B 1 36 ? -8.875 -15.695 0.682 1 98.56 36 THR B O 1
ATOM 1575 N N . GLY B 1 37 ? -8.766 -17.906 0.603 1 98.56 37 GLY B N 1
ATOM 1576 C CA . GLY B 1 37 ? -9.18 -18.062 1.986 1 98.56 37 GLY B CA 1
ATOM 1577 C C . GLY B 1 37 ? -8.25 -17.391 2.973 1 98.56 37 GLY B C 1
ATOM 1578 O O . GLY B 1 37 ? -8.711 -16.734 3.916 1 98.56 37 GLY B O 1
ATOM 1579 N N . ILE B 1 38 ? -6.977 -17.5 2.75 1 98.56 38 ILE B N 1
ATOM 1580 C CA . ILE B 1 38 ? -5.988 -16.891 3.629 1 98.56 38 ILE B CA 1
ATOM 1581 C C . ILE B 1 38 ? -6.125 -15.367 3.584 1 98.56 38 ILE B C 1
ATOM 1583 O O . ILE B 1 38 ? -6.164 -14.703 4.629 1 98.56 38 ILE B O 1
ATOM 1587 N N . ILE B 1 39 ? -6.188 -14.82 2.396 1 98.5 39 ILE B N 1
ATOM 1588 C CA . ILE B 1 39 ? -6.23 -13.383 2.17 1 98.5 39 ILE B CA 1
ATOM 1589 C C . ILE B 1 39 ? -7.5 -12.805 2.789 1 98.5 39 ILE B C 1
ATOM 1591 O O . ILE B 1 39 ? -7.457 -11.773 3.461 1 98.5 39 ILE B O 1
ATOM 1595 N N . GLN B 1 40 ? -8.57 -13.477 2.633 1 98.25 40 GLN B N 1
ATOM 1596 C CA . GLN B 1 40 ? -9.852 -13.008 3.145 1 98.25 40 GLN B CA 1
ATOM 1597 C C . GLN B 1 40 ? -9.93 -13.156 4.66 1 98.25 40 GLN B C 1
ATOM 1599 O O . GLN B 1 40 ? -10.547 -12.328 5.344 1 98.25 40 GLN B O 1
ATOM 1604 N N . LYS B 1 41 ? -9.328 -14.172 5.199 1 98.06 41 LYS B N 1
ATOM 1605 C CA . LYS B 1 41 ? -9.273 -14.344 6.645 1 98.06 41 LYS B CA 1
ATOM 1606 C C . LYS B 1 41 ? -8.555 -13.18 7.312 1 98.06 41 LYS B C 1
ATOM 1608 O O . LYS B 1 41 ? -8.898 -12.789 8.43 1 98.06 41 LYS B O 1
ATOM 1613 N N . ARG B 1 42 ? -7.637 -12.68 6.57 1 97.62 42 ARG B N 1
ATOM 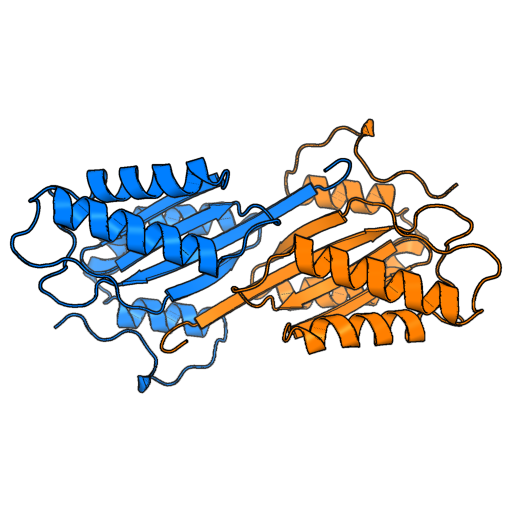1614 C CA . ARG B 1 42 ? -6.891 -11.531 7.074 1 97.62 42 ARG B CA 1
ATOM 1615 C C . ARG B 1 42 ? -7.598 -10.227 6.738 1 97.62 42 ARG B C 1
ATOM 1617 O O . ARG B 1 42 ? -7.039 -9.141 6.938 1 97.62 42 ARG B O 1
ATOM 1624 N N . GLU B 1 43 ? -8.773 -10.305 6.141 1 97.56 43 GLU B N 1
ATOM 1625 C CA . GLU B 1 43 ? -9.703 -9.203 5.91 1 97.56 43 GLU B CA 1
ATOM 1626 C C . GLU B 1 43 ? -9.234 -8.305 4.766 1 97.56 43 GLU B C 1
ATOM 1628 O O . GLU B 1 43 ? -9.594 -7.129 4.707 1 97.56 43 GLU B O 1
ATOM 1633 N N . HIS B 1 44 ? -8.336 -8.781 3.988 1 98.25 44 HIS B N 1
ATOM 1634 C CA . HIS B 1 44 ? -8.047 -8.109 2.729 1 98.25 44 HIS B CA 1
ATOM 1635 C C . HIS B 1 44 ? -9.094 -8.445 1.67 1 98.25 44 HIS B C 1
ATOM 1637 O O . HIS B 1 44 ? -9.797 -9.453 1.788 1 98.25 44 HIS B O 1
ATOM 1643 N N . LYS B 1 45 ? -9.219 -7.617 0.722 1 97.56 45 LYS B N 1
ATOM 1644 C CA . LYS B 1 45 ? -10.109 -7.906 -0.398 1 97.56 45 LYS B CA 1
ATOM 1645 C C . LYS B 1 45 ? -9.359 -8.578 -1.541 1 97.56 45 LYS B C 1
ATOM 1647 O O . LYS B 1 45 ? -8.328 -8.078 -1.993 1 97.56 45 LYS B O 1
ATOM 1652 N N . LEU B 1 46 ? -9.812 -9.727 -1.97 1 98.44 46 LEU B N 1
ATOM 1653 C CA . LEU B 1 46 ? -9.273 -10.352 -3.17 1 98.44 46 LEU B CA 1
ATOM 1654 C C . LEU B 1 46 ? -9.969 -9.828 -4.422 1 98.44 46 LEU B C 1
ATOM 1656 O O . LEU B 1 46 ? -11.172 -10.016 -4.594 1 98.44 46 LEU B O 1
ATOM 1660 N N . LEU B 1 47 ? -9.273 -9.242 -5.262 1 98.5 47 LEU B N 1
ATOM 1661 C CA . LEU B 1 47 ? -9.875 -8.656 -6.457 1 98.5 47 LEU B CA 1
ATOM 1662 C C . LEU B 1 47 ? -9.672 -9.578 -7.664 1 98.5 47 LEU B C 1
ATOM 1664 O O . LEU B 1 47 ? -10.562 -9.688 -8.516 1 98.5 47 LEU B O 1
ATOM 1668 N N . ALA B 1 48 ? -8.508 -10.188 -7.773 1 98.69 48 ALA B N 1
ATOM 1669 C CA . ALA B 1 48 ? -8.188 -11.117 -8.852 1 98.69 48 ALA B CA 1
ATOM 1670 C C . ALA B 1 48 ? -7.031 -12.031 -8.469 1 98.69 48 ALA B C 1
ATOM 1672 O O . ALA B 1 48 ? -6.109 -11.609 -7.758 1 98.69 48 ALA B O 1
ATOM 1673 N N . ILE B 1 49 ? -7.125 -13.188 -8.82 1 98.62 49 ILE B N 1
ATOM 1674 C CA . ILE B 1 49 ? -6.039 -14.148 -8.672 1 98.62 49 ILE B CA 1
ATOM 1675 C C . ILE B 1 49 ? -5.984 -15.055 -9.906 1 98.62 49 ILE B C 1
ATOM 1677 O O . ILE B 1 49 ? -7.02 -15.523 -10.383 1 98.62 49 ILE B O 1
ATOM 1681 N N . ASN B 1 50 ? -4.859 -15.195 -10.469 1 97.81 50 ASN B N 1
ATOM 1682 C CA . ASN B 1 50 ? -4.605 -16.125 -11.57 1 97.81 50 ASN B CA 1
ATOM 1683 C C . ASN B 1 50 ? -3.113 -16.359 -11.773 1 97.81 50 ASN B C 1
ATOM 1685 O O . ASN B 1 50 ? -2.287 -15.773 -11.07 1 97.81 50 ASN B O 1
ATOM 1689 N N . GLY B 1 51 ? -2.848 -17.219 -12.609 1 94.62 51 GLY B N 1
ATOM 1690 C CA . GLY B 1 51 ? -1.466 -17.578 -12.906 1 94.62 51 GLY B CA 1
ATOM 1691 C C . GLY B 1 51 ? -1.334 -18.656 -13.953 1 94.62 51 GLY B C 1
ATOM 1692 O O . GLY B 1 51 ? -2.326 -19.062 -14.562 1 94.62 51 GLY B O 1
ATOM 1693 N N . VAL B 1 52 ? -0.104 -18.938 -14.242 1 93.31 52 VAL B N 1
ATOM 1694 C CA . VAL B 1 52 ? 0.229 -20.078 -15.086 1 93.31 52 VAL B CA 1
ATOM 1695 C C . VAL B 1 52 ? 1.118 -21.047 -14.312 1 93.31 52 VAL B C 1
ATOM 1697 O O . VAL B 1 52 ? 1.175 -21 -13.086 1 93.31 52 VAL B O 1
ATOM 1700 N N . SER B 1 53 ? 1.728 -21.953 -14.977 1 94.12 53 SER B N 1
ATOM 1701 C CA . SER B 1 53 ? 2.371 -23.094 -14.336 1 94.12 53 SER B CA 1
ATOM 1702 C C . SER B 1 53 ? 3.486 -22.641 -13.398 1 94.12 53 SER B C 1
ATOM 1704 O O . SER B 1 53 ? 3.734 -23.266 -12.367 1 94.12 53 SER B O 1
ATOM 1706 N N . ASP B 1 54 ? 4.078 -21.469 -13.641 1 95.75 54 ASP B N 1
ATOM 1707 C CA . ASP B 1 54 ? 5.309 -21.203 -12.891 1 95.75 54 ASP B CA 1
ATOM 1708 C C . ASP B 1 54 ? 5.184 -19.938 -12.047 1 95.75 54 ASP B C 1
ATOM 1710 O O . ASP B 1 54 ? 6.141 -19.531 -11.391 1 95.75 54 ASP B O 1
ATOM 1714 N N . HIS B 1 55 ? 4.055 -19.219 -12.055 1 97.12 55 HIS B N 1
ATOM 1715 C CA . HIS B 1 55 ? 3.91 -18.047 -11.211 1 97.12 55 HIS B CA 1
ATOM 1716 C C . HIS B 1 55 ? 2.441 -17.688 -10.992 1 97.12 55 HIS B C 1
ATOM 1718 O O . HIS B 1 55 ? 1.565 -18.234 -11.68 1 97.12 55 HIS B O 1
ATOM 1724 N N . VAL B 1 56 ? 2.221 -16.828 -10.039 1 97.94 56 VAL B N 1
ATOM 1725 C CA . VAL B 1 56 ? 0.879 -16.375 -9.68 1 97.94 56 VAL B CA 1
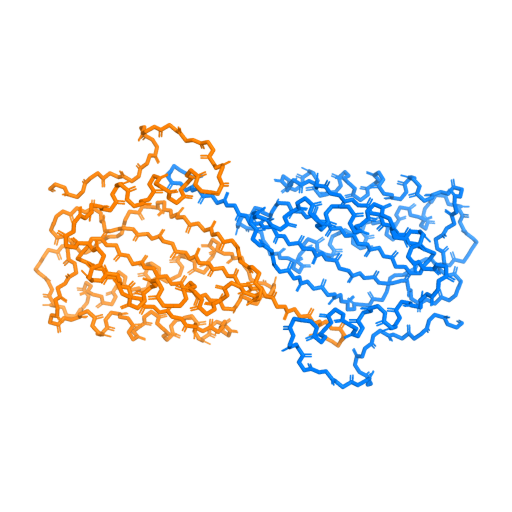ATOM 1726 C C . VAL B 1 56 ? 0.856 -14.859 -9.547 1 97.94 56 VAL B C 1
ATOM 1728 O O . VAL B 1 56 ? 1.821 -14.25 -9.07 1 97.94 56 VAL B O 1
ATOM 1731 N N . HIS B 1 57 ? -0.176 -14.258 -10.039 1 98.5 57 HIS B N 1
ATOM 1732 C CA . HIS B 1 57 ? -0.537 -12.867 -9.805 1 98.5 57 HIS B CA 1
ATOM 1733 C C . HIS B 1 57 ? -1.747 -12.758 -8.883 1 98.5 57 HIS B C 1
ATOM 1735 O O . HIS B 1 57 ? -2.75 -13.445 -9.086 1 98.5 57 HIS B O 1
ATOM 1741 N N . ILE B 1 58 ? -1.653 -11.867 -7.891 1 98.81 58 ILE B N 1
ATOM 1742 C CA . ILE B 1 58 ? -2.785 -11.578 -7.02 1 98.81 58 ILE B CA 1
ATOM 1743 C C . ILE B 1 58 ? -2.959 -10.07 -6.879 1 98.81 58 ILE B C 1
ATOM 1745 O O . ILE B 1 58 ? -1.992 -9.344 -6.621 1 98.81 58 ILE B O 1
ATOM 1749 N N . LEU B 1 59 ? -4.129 -9.609 -7.137 1 98.88 59 LEU B N 1
ATOM 1750 C CA . LEU B 1 59 ? -4.496 -8.227 -6.855 1 98.88 59 LEU B CA 1
ATOM 1751 C C . LEU B 1 59 ? -5.375 -8.133 -5.613 1 98.88 59 LEU B C 1
ATOM 1753 O O . LEU B 1 59 ? -6.414 -8.797 -5.535 1 98.88 59 LEU B O 1
ATOM 1757 N N . ILE B 1 60 ? -4.984 -7.289 -4.684 1 98.75 60 ILE B N 1
ATOM 1758 C CA . ILE B 1 60 ? -5.695 -7.246 -3.41 1 98.75 60 ILE 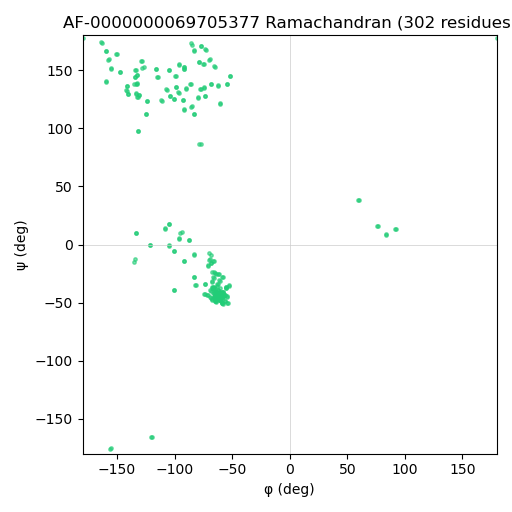B CA 1
ATOM 1759 C C . ILE B 1 60 ? -6 -5.797 -3.039 1 98.75 60 ILE B C 1
ATOM 1761 O O . ILE B 1 60 ? -5.27 -4.883 -3.426 1 98.75 60 ILE B O 1
ATOM 1765 N N . GLY B 1 61 ? -7.141 -5.641 -2.398 1 98.31 61 GLY B N 1
ATOM 1766 C CA . GLY B 1 61 ? -7.355 -4.477 -1.554 1 98.31 61 GLY B CA 1
ATOM 1767 C C . GLY B 1 61 ? -6.781 -4.637 -0.159 1 98.31 61 GLY B C 1
ATOM 1768 O O . GLY B 1 61 ? -7.328 -5.375 0.663 1 98.31 61 GLY B O 1
ATOM 1769 N N . LEU B 1 62 ? -5.781 -3.908 0.17 1 98.44 62 LEU B N 1
ATOM 1770 C CA . LEU B 1 62 ? -4.973 -4.145 1.36 1 98.44 62 LEU B CA 1
ATOM 1771 C C . LEU B 1 62 ? -5.531 -3.379 2.557 1 98.44 62 LEU B C 1
ATOM 1773 O O . LEU B 1 62 ? -5.871 -2.199 2.441 1 98.44 62 LEU B O 1
ATOM 1777 N N . ARG B 1 63 ? -5.629 -4.02 3.688 1 97.75 63 ARG B N 1
ATOM 1778 C CA . ARG B 1 63 ? -5.887 -3.352 4.957 1 97.75 63 ARG B CA 1
ATOM 1779 C C . ARG B 1 63 ? -4.641 -2.623 5.453 1 97.75 63 ARG B C 1
ATOM 1781 O O . ARG B 1 63 ? -3.551 -3.201 5.488 1 97.75 63 ARG B O 1
ATOM 1788 N N . PRO B 1 64 ? -4.812 -1.45 5.891 1 97.44 64 PRO B N 1
ATOM 1789 C CA . PRO B 1 64 ? -3.646 -0.623 6.207 1 97.44 64 PRO B CA 1
ATOM 1790 C C . PRO B 1 64 ? -2.904 -1.101 7.453 1 97.44 64 PRO B C 1
ATOM 1792 O O . PRO B 1 64 ? -1.751 -0.722 7.672 1 97.44 64 PRO B O 1
ATOM 1795 N N . SER B 1 65 ? -3.488 -1.891 8.297 1 97.38 65 SER B N 1
ATOM 1796 C CA . SER B 1 65 ? -2.893 -2.297 9.562 1 97.38 65 SER B CA 1
ATOM 1797 C C . SER B 1 65 ? -1.941 -3.473 9.375 1 97.38 65 SER B C 1
ATOM 1799 O O . SER B 1 65 ? -1.237 -3.863 10.312 1 97.38 65 SER B O 1
ATOM 1801 N N . GLN B 1 66 ? -1.919 -4.023 8.219 1 97.56 66 GLN B N 1
ATOM 1802 C CA . GLN B 1 66 ? -1.099 -5.199 7.945 1 97.56 66 GLN B CA 1
ATOM 1803 C C . GLN B 1 66 ? -0.025 -4.891 6.906 1 97.56 66 GLN B C 1
ATOM 1805 O O . GLN B 1 66 ? -0.219 -4.035 6.043 1 97.56 66 GLN B O 1
ATOM 1810 N N . SER B 1 67 ? 1.13 -5.605 6.984 1 98.06 67 SER B N 1
ATOM 1811 C CA . SER B 1 67 ? 2.201 -5.406 6.016 1 98.06 67 SER B CA 1
ATOM 1812 C C . SER B 1 67 ? 2.066 -6.371 4.84 1 98.06 67 SER B C 1
ATOM 1814 O O . SER B 1 67 ? 1.559 -7.484 4.996 1 98.06 67 SER B O 1
ATOM 1816 N N . ILE B 1 68 ? 2.523 -5.957 3.738 1 98.5 68 ILE B N 1
ATOM 1817 C CA . ILE B 1 68 ? 2.523 -6.773 2.531 1 98.5 68 ILE B CA 1
ATOM 1818 C C . ILE B 1 68 ? 3.4 -8.008 2.742 1 98.5 68 ILE B C 1
ATOM 1820 O O . ILE B 1 68 ? 3.014 -9.117 2.381 1 98.5 68 ILE B O 1
ATOM 1824 N N . SER B 1 69 ? 4.523 -7.848 3.365 1 98.12 69 SER B N 1
ATOM 1825 C CA . SER B 1 69 ? 5.473 -8.93 3.598 1 98.12 69 SER B CA 1
ATOM 1826 C C . SER B 1 69 ? 4.855 -10.031 4.457 1 98.12 69 SER B C 1
ATOM 1828 O O . SER B 1 69 ? 5.039 -11.219 4.18 1 98.12 69 SER B O 1
ATOM 1830 N N . ASP B 1 70 ? 4.129 -9.641 5.508 1 97.69 70 ASP B N 1
ATOM 1831 C CA . ASP B 1 70 ? 3.473 -10.633 6.359 1 97.69 70 ASP B CA 1
ATOM 1832 C C . ASP B 1 70 ? 2.412 -11.406 5.582 1 97.69 70 ASP B C 1
ATOM 1834 O O . ASP B 1 70 ? 2.301 -12.625 5.723 1 97.69 70 ASP B O 1
ATOM 1838 N N . LEU B 1 71 ? 1.66 -10.695 4.852 1 98.25 71 LEU B N 1
ATOM 1839 C CA . LEU B 1 71 ? 0.637 -11.344 4.043 1 98.25 71 LEU B CA 1
ATOM 1840 C C . LEU B 1 71 ? 1.265 -12.336 3.062 1 98.25 71 LEU B C 1
ATOM 1842 O O . LEU B 1 71 ? 0.761 -13.445 2.885 1 98.25 71 LEU B O 1
ATOM 1846 N N . MET B 1 72 ? 2.342 -11.93 2.395 1 98.06 72 MET B N 1
ATOM 1847 C CA . MET B 1 72 ? 3.033 -12.805 1.452 1 98.06 72 MET B CA 1
ATOM 1848 C C . MET B 1 72 ? 3.586 -14.039 2.158 1 98.06 72 MET B C 1
ATOM 1850 O O . MET B 1 72 ? 3.473 -15.156 1.646 1 98.06 72 MET B O 1
ATOM 1854 N N . LYS B 1 73 ? 4.164 -13.797 3.303 1 98.06 73 LYS B N 1
ATOM 1855 C CA . LYS B 1 73 ? 4.691 -14.914 4.082 1 98.06 73 LYS B CA 1
ATOM 1856 C C . LYS B 1 73 ? 3.596 -15.93 4.406 1 98.06 73 LYS B C 1
ATOM 1858 O O . LYS B 1 73 ? 3.75 -17.125 4.152 1 98.06 73 LYS B O 1
ATOM 1863 N N . GLU B 1 74 ? 2.549 -15.445 4.918 1 98.44 74 GLU B N 1
ATOM 1864 C CA . GLU B 1 74 ? 1.442 -16.312 5.316 1 98.44 74 GLU B CA 1
ATOM 1865 C C . GLU B 1 74 ? 0.831 -17.016 4.113 1 98.44 74 GLU B C 1
ATOM 1867 O O . GLU B 1 74 ? 0.557 -18.219 4.164 1 98.44 74 GLU B O 1
ATOM 1872 N N . THR B 1 75 ? 0.599 -16.328 3.053 1 98.62 75 THR B N 1
ATOM 1873 C CA . THR B 1 75 ? -0.031 -16.875 1.856 1 98.62 75 THR B CA 1
ATOM 1874 C C . THR B 1 75 ? 0.854 -17.938 1.218 1 98.62 75 THR B C 1
ATOM 1876 O O . THR B 1 75 ? 0.375 -19.016 0.858 1 98.62 75 THR B O 1
ATOM 1879 N N . LYS B 1 76 ? 2.176 -17.641 1.119 1 98.31 76 LYS B N 1
ATOM 1880 C CA . LYS B 1 76 ? 3.1 -18.578 0.48 1 98.31 76 LYS B CA 1
ATOM 1881 C C . LYS B 1 76 ? 3.328 -19.812 1.352 1 98.31 76 LYS B C 1
ATOM 1883 O O . LYS B 1 76 ? 3.295 -20.938 0.859 1 98.31 76 LYS B O 1
ATOM 1888 N N . ILE B 1 77 ? 3.51 -19.609 2.633 1 98.31 77 ILE B N 1
ATOM 1889 C CA . ILE B 1 77 ? 3.73 -20.734 3.541 1 98.31 77 ILE B CA 1
ATOM 1890 C C . ILE B 1 77 ? 2.461 -21.562 3.639 1 98.31 77 ILE B C 1
ATOM 1892 O O . ILE B 1 77 ? 2.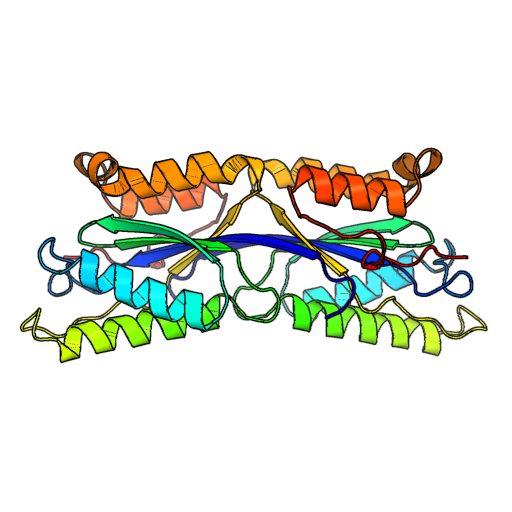514 -22.797 3.545 1 98.31 77 ILE B O 1
ATOM 1896 N N . GLY B 1 78 ? 1.355 -20.906 3.818 1 98.5 78 GLY B N 1
ATOM 1897 C CA . GLY B 1 78 ? 0.094 -21.625 3.918 1 98.5 78 GLY B CA 1
ATOM 1898 C C . GLY B 1 78 ? -0.221 -22.453 2.688 1 98.5 78 GLY B C 1
ATOM 1899 O O . GLY B 1 78 ? -0.579 -23.625 2.799 1 98.5 78 GLY B O 1
ATOM 1900 N N . SER B 1 79 ? -0.132 -21.844 1.538 1 98.44 79 SER B N 1
ATOM 1901 C CA . SER B 1 79 ? -0.463 -22.547 0.308 1 98.44 79 SER B CA 1
ATOM 1902 C C . SER B 1 79 ? 0.548 -23.656 0.019 1 98.44 79 SER B C 1
ATOM 1904 O O . SER B 1 79 ? 0.194 -24.703 -0.53 1 98.44 79 SER B O 1
ATOM 1906 N N . MET B 1 80 ? 1.817 -23.375 0.33 1 97.88 80 MET B N 1
ATOM 1907 C CA . MET B 1 80 ? 2.84 -24.406 0.215 1 97.88 80 MET B CA 1
ATOM 1908 C C . MET B 1 80 ? 2.473 -25.625 1.051 1 97.88 80 MET B C 1
ATOM 1910 O O . MET B 1 80 ? 2.488 -26.75 0.55 1 97.88 80 MET B O 1
ATOM 1914 N N . ASN B 1 81 ? 2.105 -25.453 2.283 1 98.19 81 ASN B N 1
ATOM 1915 C CA . ASN B 1 81 ? 1.704 -26.531 3.168 1 98.19 81 ASN B CA 1
ATOM 1916 C C . ASN B 1 81 ? 0.461 -27.25 2.646 1 98.19 81 ASN B C 1
ATOM 1918 O O . ASN B 1 81 ? 0.382 -28.484 2.695 1 98.19 81 ASN B O 1
ATOM 1922 N N . PHE B 1 82 ? -0.488 -26.562 2.219 1 98.5 82 PHE B N 1
ATOM 1923 C CA . PHE B 1 82 ? -1.72 -27.109 1.672 1 98.5 82 PHE B CA 1
ATOM 1924 C C . PHE B 1 82 ? -1.417 -28.094 0.541 1 98.5 82 PHE B C 1
ATOM 1926 O O . PHE B 1 82 ? -1.91 -29.219 0.54 1 98.5 82 PHE B O 1
ATOM 1933 N N . ILE B 1 83 ? -0.606 -27.672 -0.381 1 97.88 83 ILE B N 1
ATOM 1934 C CA . ILE B 1 83 ? -0.271 -28.516 -1.529 1 97.88 83 ILE B CA 1
ATOM 1935 C C . ILE B 1 83 ? 0.52 -29.734 -1.067 1 97.88 83 ILE B C 1
ATOM 1937 O O . ILE B 1 83 ? 0.232 -30.859 -1.48 1 97.88 83 ILE B O 1
ATOM 1941 N N . ASN B 1 84 ? 1.51 -29.516 -0.202 1 97.62 84 ASN B N 1
ATOM 1942 C CA . ASN B 1 84 ? 2.35 -30.609 0.268 1 97.62 84 ASN B CA 1
ATOM 1943 C C . ASN B 1 84 ? 1.545 -31.625 1.072 1 97.62 84 ASN B C 1
ATOM 1945 O O . ASN B 1 84 ? 1.868 -32.812 1.078 1 97.62 84 ASN B O 1
ATOM 1949 N N . ASP B 1 85 ? 0.469 -31.219 1.651 1 97.44 85 ASP B N 1
ATOM 1950 C CA . ASP B 1 85 ? -0.358 -32.094 2.471 1 97.44 85 ASP B CA 1
ATOM 1951 C C . ASP B 1 85 ? -1.455 -32.75 1.637 1 97.44 85 ASP B C 1
ATOM 1953 O O . ASP B 1 85 ? -2.094 -33.719 2.082 1 97.44 85 ASP B O 1
ATOM 1957 N N . SER B 1 86 ? -1.727 -32.312 0.488 1 95.75 86 SER B N 1
ATOM 1958 C CA . SER B 1 86 ? -2.873 -32.75 -0.31 1 95.75 86 SER B CA 1
ATOM 1959 C C . SER B 1 86 ? -2.574 -34.031 -1.074 1 95.75 86 SER B C 1
ATOM 1961 O O . SER B 1 86 ? -3.492 -34.75 -1.479 1 95.75 86 SER B O 1
ATOM 1963 N N . GLY B 1 87 ? -1.24 -34.25 -1.402 1 92.56 87 GLY B N 1
ATOM 1964 C CA . GLY B 1 87 ? -0.867 -35.375 -2.238 1 92.56 87 GLY B CA 1
ATOM 1965 C C . GLY B 1 87 ? -1.001 -35.094 -3.723 1 92.56 87 GLY B C 1
ATOM 1966 O O . GLY B 1 87 ? -0.911 -36 -4.547 1 92.56 87 GLY B O 1
ATOM 1967 N N . PHE B 1 88 ? -1.258 -33.844 -4.027 1 92.94 88 PHE B N 1
ATOM 1968 C CA . PHE B 1 88 ? -1.421 -33.438 -5.422 1 92.94 88 PHE B CA 1
ATOM 1969 C C . PHE B 1 88 ? -0.139 -33.719 -6.207 1 92.94 88 PHE B C 1
ATOM 1971 O O . PHE B 1 88 ? -0.182 -33.969 -7.414 1 92.94 88 PHE B O 1
ATOM 1978 N N . ILE B 1 89 ? 0.967 -33.5 -5.512 1 91 89 ILE B N 1
ATOM 1979 C CA . ILE B 1 89 ? 2.252 -33.719 -6.168 1 91 89 ILE B CA 1
ATOM 1980 C C . ILE B 1 89 ? 3.111 -34.656 -5.336 1 91 89 ILE B C 1
ATOM 1982 O O . ILE B 1 89 ? 2.979 -34.719 -4.113 1 91 89 ILE B O 1
ATOM 1986 N N . LYS B 1 90 ? 4.012 -35.375 -6.039 1 90.44 90 LYS B N 1
ATOM 1987 C CA . LYS B 1 90 ? 4.871 -36.344 -5.363 1 90.44 90 LYS B CA 1
ATOM 1988 C C . LYS B 1 90 ? 6.078 -35.656 -4.73 1 90.44 90 LYS B C 1
ATOM 1990 O O . LYS B 1 90 ? 6.527 -36.062 -3.65 1 90.44 90 LYS B O 1
ATOM 1995 N N . SER B 1 91 ? 6.512 -34.625 -5.445 1 92.75 91 SER B N 1
ATOM 1996 C CA . SER B 1 91 ? 7.664 -33.906 -4.934 1 92.75 91 SER B CA 1
ATOM 1997 C C . SER B 1 91 ? 7.238 -32.844 -3.941 1 92.75 91 SER B C 1
ATOM 1999 O O . SER B 1 91 ? 6.047 -32.625 -3.703 1 92.75 91 SER B O 1
ATOM 2001 N N . LYS B 1 92 ? 8.203 -32.25 -3.344 1 95.75 92 LYS B N 1
ATOM 2002 C CA . LYS B 1 92 ? 7.93 -31.156 -2.408 1 95.75 92 LYS B CA 1
ATOM 2003 C C . LYS B 1 92 ? 7.664 -29.844 -3.146 1 95.75 92 LYS B C 1
ATOM 2005 O O . LYS B 1 92 ? 8.484 -29.406 -3.955 1 95.75 92 LYS B O 1
ATOM 2010 N N . PHE B 1 93 ? 6.57 -29.281 -2.83 1 97.31 93 PHE B N 1
ATOM 2011 C CA . PHE B 1 93 ? 6.195 -28 -3.414 1 97.31 93 PHE B CA 1
ATOM 2012 C C . PHE B 1 93 ? 6.801 -26.844 -2.623 1 97.31 93 PHE B C 1
ATOM 2014 O O . PHE B 1 93 ? 6.777 -26.844 -1.391 1 97.31 93 PHE B O 1
ATOM 2021 N N . SER B 1 94 ? 7.301 -25.828 -3.375 1 97.31 94 SER B N 1
ATOM 2022 C CA . SER B 1 94 ? 7.852 -24.641 -2.723 1 97.31 94 SER B CA 1
ATOM 2023 C C . SER B 1 94 ? 7.793 -23.422 -3.645 1 97.31 94 SER B C 1
ATOM 2025 O O . SER B 1 94 ? 7.797 -23.562 -4.867 1 97.31 94 SER B O 1
ATOM 2027 N N . TRP B 1 95 ? 7.699 -22.297 -3.014 1 97.56 95 TRP B N 1
ATOM 2028 C CA . TRP B 1 95 ? 7.789 -21.016 -3.721 1 97.56 95 TRP B CA 1
ATOM 2029 C C . TRP B 1 95 ? 9.203 -20.453 -3.656 1 97.56 95 TRP B C 1
ATOM 2031 O O . TRP B 1 95 ? 9.945 -20.734 -2.713 1 97.56 95 TRP B O 1
ATOM 2041 N N . GLN B 1 96 ? 9.531 -19.656 -4.625 1 95.94 96 GLN B N 1
ATOM 2042 C CA . GLN B 1 96 ? 10.719 -18.828 -4.461 1 95.94 96 GLN B CA 1
ATOM 2043 C C . GLN B 1 96 ? 10.539 -17.812 -3.33 1 95.94 96 GLN B C 1
ATOM 2045 O O . GLN B 1 96 ? 9.422 -17.391 -3.047 1 95.94 96 GLN B O 1
ATOM 2050 N N . ASP B 1 97 ? 11.594 -17.391 -2.703 1 93.75 97 ASP B N 1
ATOM 2051 C CA . ASP B 1 97 ? 11.547 -16.547 -1.519 1 93.75 97 ASP B CA 1
ATOM 2052 C C . ASP B 1 97 ? 11.023 -15.148 -1.866 1 93.75 97 ASP B C 1
ATOM 2054 O O . ASP B 1 97 ? 10.172 -14.602 -1.165 1 93.75 97 ASP B O 1
ATOM 2058 N N . GLY B 1 98 ? 11.523 -14.562 -2.934 1 94.31 98 GLY B N 1
ATOM 2059 C CA . GLY B 1 98 ? 11.195 -13.188 -3.289 1 94.31 98 GLY B CA 1
ATOM 2060 C C . GLY B 1 98 ? 9.828 -13.047 -3.916 1 94.31 98 GLY B C 1
ATOM 2061 O O . GLY B 1 98 ? 9.125 -14.039 -4.125 1 94.31 98 GLY B O 1
ATOM 2062 N N . TYR B 1 99 ? 9.398 -11.852 -4.094 1 96.81 99 TYR B N 1
ATOM 2063 C CA . TYR B 1 99 ? 8.156 -11.5 -4.766 1 96.81 99 TYR B CA 1
ATOM 2064 C C . TYR B 1 99 ? 8.195 -10.078 -5.297 1 96.81 99 TYR B C 1
ATOM 2066 O O . TYR B 1 99 ? 9.07 -9.289 -4.918 1 96.81 99 TYR B O 1
ATOM 2074 N N . GLY B 1 100 ? 7.379 -9.812 -6.203 1 97.12 100 GLY B N 1
ATOM 2075 C CA . GLY B 1 100 ? 7.105 -8.453 -6.633 1 97.12 100 GLY B CA 1
ATOM 2076 C C . GLY B 1 100 ? 5.836 -7.883 -6.027 1 97.12 100 GLY B C 1
ATOM 2077 O O . GLY B 1 100 ? 4.863 -8.609 -5.809 1 97.12 100 GLY B O 1
ATOM 2078 N N . ALA B 1 101 ? 5.852 -6.617 -5.754 1 98.19 101 ALA B N 1
ATOM 2079 C CA . ALA B 1 101 ? 4.656 -5.93 -5.27 1 98.19 101 ALA B CA 1
ATOM 2080 C C . ALA B 1 101 ? 4.551 -4.527 -5.859 1 98.19 101 ALA B C 1
ATOM 2082 O O . ALA B 1 101 ? 5.516 -3.758 -5.824 1 98.19 101 ALA B O 1
ATOM 2083 N N . PHE B 1 102 ? 3.395 -4.184 -6.344 1 98.06 102 PHE B N 1
ATOM 2084 C CA . PHE B 1 102 ? 3.186 -2.932 -7.062 1 98.06 102 PHE B CA 1
ATOM 2085 C C . PHE B 1 102 ? 1.834 -2.324 -6.703 1 98.06 102 PHE B C 1
ATOM 2087 O O . PHE B 1 102 ? 0.83 -3.033 -6.617 1 98.06 102 PHE B O 1
ATOM 2094 N N . SER B 1 103 ? 1.836 -1.035 -6.48 1 98.5 103 SER B N 1
ATOM 2095 C CA . SER B 1 103 ? 0.578 -0.359 -6.18 1 98.5 103 SER B CA 1
ATOM 2096 C C . SER B 1 103 ? -0.074 0.186 -7.445 1 98.5 103 SER B C 1
ATOM 2098 O O . SER B 1 103 ? 0.61 0.46 -8.43 1 98.5 103 SER B O 1
ATOM 2100 N N . TYR B 1 104 ? -1.368 0.294 -7.402 1 98.12 104 TYR B N 1
ATOM 2101 C CA . TYR B 1 104 ? -2.129 0.817 -8.531 1 98.12 104 TYR B CA 1
ATOM 2102 C C . TYR B 1 104 ? -3.164 1.835 -8.062 1 98.12 104 TYR B C 1
ATOM 2104 O O . TYR B 1 104 ? -3.697 1.727 -6.957 1 98.12 104 TYR B O 1
ATOM 2112 N N . SER B 1 105 ? -3.447 2.771 -8.953 1 97 105 SER B N 1
ATOM 2113 C CA . SER B 1 105 ? -4.566 3.695 -8.781 1 97 105 SER B CA 1
ATOM 2114 C C . SER B 1 105 ? -5.898 3.008 -9.055 1 97 105 SER B C 1
ATOM 2116 O O . SER B 1 105 ? -5.957 2.039 -9.812 1 97 105 SER B O 1
ATOM 2118 N N . MET B 1 106 ? -6.867 3.58 -8.461 1 95 106 MET B N 1
ATOM 2119 C CA . MET B 1 106 ? -8.211 3.043 -8.648 1 95 106 MET B CA 1
ATOM 2120 C C . MET B 1 106 ? -8.562 2.963 -10.133 1 95 106 MET B C 1
ATOM 2122 O O . MET B 1 106 ? -9.148 1.978 -10.586 1 95 106 MET B O 1
ATOM 2126 N N . SER B 1 107 ? -8.148 3.918 -10.914 1 94.44 107 SER B N 1
ATOM 2127 C CA . SER B 1 107 ? -8.508 4.016 -12.32 1 94.44 107 SER B CA 1
ATOM 2128 C C . SER B 1 107 ? -7.867 2.898 -13.133 1 94.44 107 SER B C 1
ATOM 2130 O O . SER B 1 107 ? -8.25 2.66 -14.281 1 94.44 107 SER B O 1
ATOM 2132 N N . HIS B 1 108 ? -6.891 2.242 -12.602 1 96.75 108 HIS B N 1
ATOM 2133 C CA . HIS B 1 108 ? -6.164 1.227 -13.352 1 96.75 108 HIS B CA 1
ATOM 2134 C C . HIS B 1 108 ? -6.633 -0.176 -12.977 1 96.75 108 HIS B C 1
ATOM 2136 O O . HIS B 1 108 ? -6.223 -1.159 -13.602 1 96.75 108 HIS B O 1
ATOM 2142 N N . ILE B 1 109 ? -7.492 -0.289 -12.016 1 97.19 109 ILE B N 1
ATOM 2143 C CA . ILE B 1 109 ? -7.801 -1.575 -11.398 1 97.19 109 ILE B CA 1
ATOM 2144 C C . ILE B 1 109 ? -8.445 -2.5 -12.43 1 97.19 109 ILE B C 1
ATOM 2146 O O . ILE B 1 109 ? -8.07 -3.672 -12.539 1 97.19 109 ILE B O 1
ATOM 2150 N N . SER B 1 110 ? -9.391 -1.999 -13.195 1 97.5 110 SER B N 1
ATOM 2151 C CA . SER B 1 110 ? -10.07 -2.834 -14.188 1 97.5 110 SER B CA 1
ATOM 2152 C C . SER B 1 110 ? -9.078 -3.426 -15.18 1 97.5 110 SER B C 1
ATOM 2154 O O . SER B 1 110 ? -9.195 -4.594 -15.555 1 97.5 110 SER B O 1
ATOM 2156 N N . ARG B 1 111 ? -8.156 -2.648 -15.602 1 97.12 111 ARG B N 1
ATOM 2157 C CA . ARG B 1 111 ? -7.152 -3.109 -16.547 1 97.12 111 ARG B CA 1
ATOM 2158 C C . ARG B 1 111 ? -6.258 -4.176 -15.93 1 97.12 111 ARG B C 1
ATOM 2160 O O . ARG B 1 111 ? -5.91 -5.16 -16.578 1 97.12 111 ARG B O 1
ATOM 2167 N N . VAL B 1 112 ? -5.855 -3.992 -14.688 1 97.62 112 VAL B N 1
ATOM 2168 C CA . VAL B 1 112 ? -4.996 -4.949 -13.992 1 97.62 112 VAL B CA 1
ATOM 2169 C C . VAL B 1 112 ? -5.738 -6.273 -13.82 1 97.62 112 VAL B C 1
ATOM 2171 O O . VAL B 1 112 ? -5.156 -7.348 -14.008 1 97.62 112 VAL B O 1
ATOM 2174 N N . ILE B 1 113 ? -7.027 -6.18 -13.469 1 98.25 113 ILE B N 1
ATOM 2175 C CA . ILE B 1 113 ? -7.844 -7.379 -13.305 1 98.25 113 ILE B CA 1
ATOM 2176 C C . ILE B 1 113 ? -7.879 -8.156 -14.625 1 98.25 113 ILE B C 1
ATOM 2178 O O . ILE B 1 113 ? -7.652 -9.367 -14.641 1 98.25 113 ILE B O 1
ATOM 2182 N N . LYS B 1 114 ? -8.148 -7.488 -15.695 1 97.56 114 LYS B N 1
ATOM 2183 C CA . LYS B 1 114 ? -8.18 -8.125 -17.016 1 97.56 114 LYS B CA 1
ATOM 2184 C C . LYS B 1 114 ? -6.84 -8.766 -17.344 1 97.56 114 LYS B C 1
ATOM 2186 O O . LYS B 1 114 ? -6.793 -9.883 -17.875 1 97.56 114 LYS B O 1
ATOM 2191 N N . TYR B 1 115 ? -5.75 -8.039 -17.109 1 96.62 115 TYR B N 1
ATOM 2192 C CA . TYR B 1 115 ? -4.398 -8.539 -17.344 1 96.62 115 TYR B CA 1
ATOM 2193 C C . TYR B 1 115 ? -4.172 -9.859 -16.609 1 96.62 115 TYR B C 1
ATOM 2195 O O . TYR B 1 115 ? -3.648 -10.812 -17.188 1 96.62 115 TYR B O 1
ATOM 2203 N N . ILE B 1 116 ? -4.613 -9.922 -15.305 1 97.19 116 ILE B N 1
ATOM 2204 C CA . ILE B 1 116 ? -4.422 -11.102 -14.477 1 97.19 116 ILE B CA 1
ATOM 2205 C C . ILE B 1 116 ? -5.289 -12.242 -15 1 97.19 116 ILE B C 1
ATOM 2207 O O . ILE B 1 116 ? -4.84 -13.391 -15.078 1 97.19 116 ILE B O 1
ATOM 2211 N N . GLN B 1 117 ? -6.492 -11.93 -15.406 1 96.06 117 GLN B N 1
ATOM 2212 C CA . GLN B 1 117 ? -7.43 -12.938 -15.891 1 96.06 117 GLN B CA 1
ATOM 2213 C C . GLN B 1 117 ? -6.941 -13.562 -17.188 1 96.06 117 GLN B C 1
ATOM 2215 O O . GLN B 1 117 ? -7.23 -14.727 -17.484 1 96.06 117 GLN B O 1
ATOM 2220 N N . LEU B 1 118 ? -6.109 -12.883 -17.938 1 93.75 118 LEU B N 1
ATOM 2221 C CA . LEU B 1 118 ? -5.684 -13.336 -19.25 1 93.75 118 LEU B CA 1
ATOM 2222 C C . LEU B 1 118 ? -4.258 -13.875 -19.203 1 93.75 118 LEU B C 1
ATOM 2224 O O . LEU B 1 118 ? -3.602 -14 -20.234 1 93.75 118 LEU B O 1
ATOM 2228 N N . GLN B 1 119 ? -3.803 -14.164 -18.078 1 90.44 119 GLN B N 1
ATOM 2229 C CA . GLN B 1 119 ? -2.418 -14.586 -17.906 1 90.44 119 GLN B CA 1
ATOM 2230 C C . GLN B 1 119 ? -2.107 -15.82 -18.75 1 90.44 119 GLN B C 1
ATOM 2232 O O . GLN B 1 119 ? -1.035 -15.914 -19.344 1 90.44 119 GLN B O 1
ATOM 2237 N N . GLU B 1 120 ? -2.998 -16.766 -18.828 1 87.19 120 GLU B N 1
ATOM 2238 C CA . GLU B 1 120 ? -2.762 -17.969 -19.609 1 87.19 120 GLU B CA 1
ATOM 2239 C C . GLU B 1 120 ? -2.584 -17.641 -21.094 1 87.19 120 GLU B C 1
ATOM 2241 O O . GLU B 1 120 ? -1.678 -18.156 -21.75 1 87.19 120 GLU B O 1
ATOM 2246 N N . ALA B 1 121 ? -3.408 -16.781 -21.578 1 84.81 121 ALA B N 1
ATOM 2247 C CA . ALA B 1 121 ? -3.311 -16.359 -22.969 1 84.81 121 ALA B CA 1
ATOM 2248 C C . ALA B 1 121 ? -2.025 -15.586 -23.219 1 84.81 121 ALA B C 1
ATOM 2250 O O . ALA B 1 121 ? -1.4 -15.719 -24.281 1 84.81 121 ALA B O 1
ATOM 2251 N N . HIS B 1 122 ? -1.637 -14.789 -22.312 1 82.56 122 HIS B N 1
ATOM 2252 C CA . HIS B 1 122 ? -0.434 -13.961 -22.391 1 82.56 122 HIS B CA 1
ATOM 2253 C C . HIS B 1 122 ? 0.819 -14.828 -22.469 1 82.56 122 HIS B C 1
ATOM 2255 O O . HIS B 1 122 ? 1.765 -14.5 -23.188 1 82.56 122 HIS B O 1
ATOM 2261 N N . HIS B 1 123 ? 0.867 -15.914 -21.828 1 83.56 123 HIS B N 1
ATOM 2262 C CA . HIS B 1 123 ? 2.082 -16.703 -21.688 1 83.56 123 HIS B CA 1
ATOM 2263 C C . HIS B 1 123 ? 2.166 -17.781 -22.766 1 83.56 123 HIS B C 1
ATOM 2265 O O . HIS B 1 123 ? 3.084 -18.609 -22.766 1 83.56 123 HIS B O 1
ATOM 2271 N N . LYS B 1 124 ? 1.36 -17.734 -23.719 1 76.44 124 LYS B N 1
ATOM 2272 C CA . LYS B 1 124 ? 1.562 -18.469 -24.953 1 76.44 124 LYS B CA 1
ATOM 2273 C C . LYS B 1 124 ? 2.713 -17.891 -25.766 1 76.44 124 LYS B C 1
ATOM 2275 O O . LYS B 1 124 ? 3.344 -18.594 -26.562 1 76.44 124 LYS B O 1
ATOM 2280 N N . LYS B 1 125 ? 3.18 -16.734 -25.453 1 79 125 LYS B N 1
ATOM 2281 C CA . LYS B 1 125 ? 4.164 -16.031 -26.266 1 79 125 LYS B CA 1
ATOM 2282 C C . LYS B 1 125 ? 5.285 -15.461 -25.406 1 79 125 LYS B C 1
ATOM 2284 O O . LYS B 1 125 ? 6.293 -14.977 -25.922 1 79 125 LYS B O 1
ATOM 2289 N N . LYS B 1 126 ? 5.129 -15.43 -24.141 1 86.62 126 LYS B N 1
ATOM 2290 C CA . LYS B 1 126 ? 6.062 -14.742 -23.25 1 86.62 126 LYS B CA 1
ATOM 2291 C C . LYS B 1 126 ? 6.391 -15.609 -22.031 1 86.62 126 LYS B C 1
ATOM 2293 O O . LYS B 1 126 ? 5.508 -16.25 -21.469 1 86.62 126 LYS B O 1
ATOM 2298 N N . THR B 1 127 ? 7.625 -15.594 -21.688 1 87.25 127 THR B N 1
ATOM 2299 C CA . THR B 1 127 ? 8.023 -16.297 -20.469 1 87.25 127 THR B CA 1
ATOM 2300 C C . THR B 1 127 ? 7.785 -15.43 -19.234 1 87.25 127 THR B C 1
ATOM 2302 O O . THR B 1 127 ? 7.566 -14.219 -19.359 1 87.25 127 THR B O 1
ATOM 2305 N N . PHE B 1 128 ? 7.852 -16.031 -18.125 1 90.25 128 PHE B N 1
ATOM 2306 C CA . PHE B 1 128 ? 7.684 -15.289 -16.875 1 90.25 128 PHE B CA 1
ATOM 2307 C C . PHE B 1 128 ? 8.773 -14.227 -16.719 1 90.25 128 PHE B C 1
ATOM 2309 O O . PHE B 1 128 ? 8.484 -13.094 -16.344 1 90.25 128 PHE B O 1
ATOM 2316 N N . LEU B 1 129 ? 9.977 -14.641 -16.953 1 88.44 129 LEU B N 1
ATOM 2317 C CA . LEU B 1 129 ? 11.094 -13.711 -16.812 1 88.44 129 LEU B CA 1
ATOM 2318 C C . LEU B 1 129 ? 10.906 -12.484 -17.703 1 88.44 129 LEU B C 1
ATOM 2320 O O . LEU B 1 129 ? 11.172 -11.359 -17.281 1 88.44 129 LEU B O 1
ATOM 2324 N N . GLN B 1 130 ? 10.5 -12.703 -18.875 1 90.38 130 GLN B N 1
ATOM 2325 C CA . GLN B 1 130 ? 10.242 -11.602 -19.797 1 90.38 130 GLN B CA 1
ATOM 2326 C C . GLN B 1 130 ? 9.141 -10.688 -19.25 1 90.38 130 GLN B C 1
ATOM 2328 O O . GLN B 1 130 ? 9.297 -9.461 -19.25 1 90.38 130 GLN B O 1
ATOM 2333 N N . GLU B 1 131 ? 8.078 -11.281 -18.797 1 91.94 131 GLU B N 1
ATOM 2334 C CA . GLU B 1 131 ? 6.973 -10.508 -18.25 1 91.94 131 GLU B CA 1
ATOM 2335 C C . GLU B 1 131 ? 7.418 -9.711 -17.016 1 91.94 131 GLU B C 1
ATOM 2337 O O . GLU B 1 131 ? 7.102 -8.523 -16.891 1 91.94 131 GLU B O 1
ATOM 2342 N N . TYR B 1 132 ? 8.086 -10.422 -16.188 1 91.62 132 TYR B N 1
ATOM 2343 C CA . TYR B 1 132 ? 8.484 -9.805 -14.922 1 91.62 132 TYR B CA 1
ATOM 2344 C C . TYR B 1 132 ? 9.445 -8.648 -15.156 1 91.62 132 TYR B C 1
ATOM 2346 O O . TYR B 1 132 ? 9.32 -7.59 -14.539 1 91.62 132 TYR B 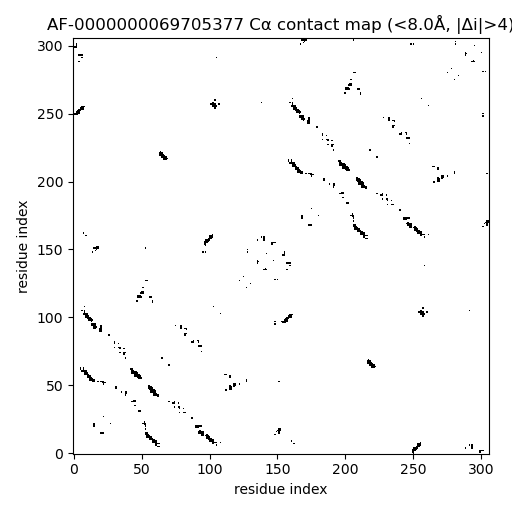O 1
ATOM 2354 N N . THR B 1 133 ? 10.375 -8.805 -16.047 1 91.31 133 THR B N 1
ATOM 2355 C CA . THR B 1 133 ? 11.297 -7.723 -16.375 1 91.31 133 THR B CA 1
ATOM 2356 C C . THR B 1 133 ? 10.562 -6.543 -16.984 1 91.31 133 THR B C 1
ATOM 2358 O O . THR B 1 133 ? 10.875 -5.387 -16.703 1 91.31 133 THR B O 1
ATOM 2361 N N . GLU B 1 134 ? 9.602 -6.82 -17.844 1 92.19 134 GLU B N 1
ATOM 2362 C CA . GLU B 1 134 ? 8.781 -5.762 -18.422 1 92.19 134 GLU B CA 1
ATOM 2363 C C . GLU B 1 134 ? 8.023 -4.996 -17.344 1 92.19 134 GLU B C 1
ATOM 2365 O O . GLU B 1 134 ? 7.879 -3.773 -17.422 1 92.19 134 GLU B O 1
ATOM 2370 N N . MET B 1 135 ? 7.52 -5.754 -16.375 1 91.88 135 MET B N 1
ATOM 2371 C CA . MET B 1 135 ? 6.836 -5.113 -15.258 1 91.88 135 MET B CA 1
ATOM 2372 C C . MET B 1 135 ? 7.785 -4.203 -14.484 1 91.88 135 MET B C 1
ATOM 2374 O O . MET B 1 135 ? 7.449 -3.055 -14.195 1 91.88 135 MET B O 1
ATOM 2378 N N . LEU B 1 136 ? 8.969 -4.727 -14.227 1 92.38 136 LEU B N 1
ATOM 2379 C CA . LEU B 1 136 ? 9.945 -3.941 -13.492 1 92.38 136 LEU B CA 1
ATOM 2380 C C . LEU B 1 136 ? 10.328 -2.682 -14.266 1 92.38 136 LEU B C 1
ATOM 2382 O O . LEU B 1 136 ? 10.469 -1.605 -13.68 1 92.38 136 LEU B O 1
ATOM 2386 N N . ASP B 1 137 ? 10.438 -2.838 -15.531 1 90.56 137 ASP B N 1
ATOM 2387 C CA . ASP B 1 137 ? 10.742 -1.69 -16.391 1 90.56 137 ASP B CA 1
ATOM 2388 C C . ASP B 1 137 ? 9.594 -0.677 -16.359 1 90.56 137 ASP B C 1
ATOM 2390 O O . ASP B 1 137 ? 9.828 0.525 -16.219 1 90.56 137 ASP B O 1
ATOM 2394 N N . LYS B 1 138 ? 8.422 -1.188 -16.531 1 89.06 138 LYS B N 1
ATOM 2395 C CA . LYS B 1 138 ? 7.23 -0.339 -16.531 1 89.06 138 LYS B CA 1
ATOM 2396 C C . LYS B 1 138 ? 7.141 0.478 -15.25 1 89.06 138 LYS B C 1
ATOM 2398 O O . LYS B 1 138 ? 6.754 1.648 -15.281 1 89.06 138 LYS B O 1
ATOM 2403 N N . PHE B 1 139 ? 7.523 -0.106 -14.227 1 89.75 139 PHE B N 1
ATOM 2404 C CA . PHE B 1 139 ? 7.406 0.535 -12.922 1 89.75 139 PHE B CA 1
ATOM 2405 C C . PHE B 1 139 ? 8.711 1.212 -12.531 1 89.75 139 PHE B C 1
ATOM 2407 O O . PHE B 1 139 ? 8.875 1.663 -11.398 1 89.75 139 PHE B O 1
ATOM 2414 N N . GLN B 1 140 ? 9.711 1.242 -13.43 1 87.69 140 GLN B N 1
ATOM 2415 C CA . GLN B 1 140 ? 10.984 1.944 -13.289 1 87.69 140 GLN B CA 1
ATOM 2416 C C . GLN B 1 140 ? 11.742 1.451 -12.062 1 87.69 140 GLN B C 1
ATOM 2418 O O . GLN B 1 140 ? 12.273 2.254 -11.289 1 87.69 140 GLN B O 1
ATOM 2423 N N . ILE B 1 141 ? 11.68 0.209 -11.812 1 88.19 141 ILE B N 1
ATOM 2424 C CA . ILE B 1 141 ? 12.445 -0.422 -10.742 1 88.19 141 ILE B CA 1
ATOM 2425 C C . ILE B 1 141 ? 13.781 -0.927 -11.289 1 88.19 141 ILE B C 1
ATOM 2427 O O . ILE B 1 141 ? 13.812 -1.827 -12.125 1 88.19 141 ILE B O 1
ATOM 2431 N N . PRO B 1 142 ? 14.82 -0.345 -10.773 1 86.19 142 PRO B N 1
ATOM 2432 C CA . PRO B 1 142 ? 16.125 -0.878 -11.188 1 86.19 142 PRO B CA 1
ATOM 2433 C C . PRO B 1 142 ? 16.375 -2.283 -10.648 1 86.19 142 PRO B C 1
ATOM 2435 O O . PRO B 1 142 ? 15.977 -2.6 -9.523 1 86.19 142 PRO B O 1
ATOM 2438 N N . PHE B 1 143 ? 16.922 -3.125 -11.484 1 87.5 143 PHE B N 1
ATOM 2439 C CA . PHE B 1 143 ? 17.219 -4.48 -11.039 1 87.5 143 PHE B CA 1
ATOM 2440 C C . PHE B 1 143 ? 18.469 -5.023 -11.734 1 87.5 143 PHE B C 1
ATOM 2442 O O . PHE B 1 143 ? 18.859 -4.523 -12.789 1 87.5 143 PHE B O 1
ATOM 2449 N N . GLU B 1 144 ? 19.125 -5.84 -11.008 1 83.5 144 GLU B N 1
ATOM 2450 C CA . GLU B 1 144 ? 20.156 -6.676 -11.602 1 83.5 144 GLU B CA 1
ATOM 2451 C C . GLU B 1 144 ? 19.641 -8.078 -11.898 1 83.5 144 GLU B C 1
ATOM 2453 O O . GLU B 1 144 ? 18.953 -8.68 -11.07 1 83.5 144 GLU B O 1
ATOM 2458 N N . GLU B 1 145 ? 19.969 -8.516 -13.023 1 80.69 145 GLU B N 1
ATOM 2459 C CA . GLU B 1 145 ? 19.422 -9.789 -13.492 1 80.69 145 GLU B CA 1
ATOM 2460 C C . GLU B 1 145 ? 19.656 -10.898 -12.469 1 80.69 145 GLU B C 1
ATOM 2462 O O . GLU B 1 145 ? 18.812 -11.773 -12.289 1 80.69 145 GLU B O 1
ATOM 2467 N N . ARG B 1 146 ? 20.812 -10.836 -11.781 1 81 146 ARG B N 1
ATOM 2468 C CA . ARG B 1 146 ? 21.188 -11.891 -10.852 1 81 146 ARG B CA 1
ATOM 2469 C C . ARG B 1 146 ? 20.234 -11.93 -9.656 1 81 146 ARG B C 1
ATOM 2471 O O . ARG B 1 146 ? 20.188 -12.914 -8.914 1 81 146 ARG B O 1
ATOM 2478 N N . TYR B 1 147 ? 19.406 -10.914 -9.43 1 82 147 TYR B N 1
ATOM 2479 C CA . TYR B 1 147 ? 18.5 -10.852 -8.289 1 82 147 TYR B CA 1
ATOM 2480 C C . TYR B 1 147 ? 17.062 -11.141 -8.703 1 82 147 TYR B C 1
ATOM 2482 O O . TYR B 1 147 ? 16.156 -11.117 -7.875 1 82 147 TYR B O 1
ATOM 2490 N N . LEU B 1 148 ? 16.875 -11.367 -9.977 1 83.81 148 LEU B N 1
ATOM 2491 C CA . LEU B 1 148 ? 15.555 -11.734 -10.469 1 83.81 148 LEU B CA 1
ATOM 2492 C C . LEU B 1 148 ? 15.195 -13.164 -10.078 1 83.81 148 LEU B C 1
ATOM 2494 O O . LEU B 1 148 ? 16.047 -13.898 -9.57 1 83.81 148 LEU B O 1
ATOM 2498 N N . PHE B 1 149 ? 13.992 -13.5 -10.242 1 84.44 149 PHE B N 1
ATOM 2499 C CA . PHE B 1 149 ? 13.57 -14.875 -10.031 1 84.44 149 PHE B CA 1
ATOM 2500 C C . PHE B 1 149 ? 14.445 -15.844 -10.812 1 84.44 149 PHE B C 1
ATOM 2502 O O . PHE B 1 149 ? 14.859 -15.547 -11.938 1 84.44 149 PHE B O 1
ATOM 2509 N N . LYS B 1 150 ? 14.664 -16.984 -10.219 1 82.94 150 LYS B N 1
ATOM 2510 C CA . LYS B 1 150 ? 15.391 -18.016 -10.93 1 82.94 150 LYS B CA 1
ATOM 2511 C C . LYS B 1 150 ? 14.492 -18.719 -11.953 1 82.94 150 LYS B C 1
ATOM 2513 O O . LYS B 1 150 ? 13.32 -18.969 -11.68 1 82.94 150 LYS B O 1
ATOM 2518 N N . PRO B 1 151 ? 15.102 -18.859 -13.18 1 78.44 151 PRO B N 1
ATOM 2519 C CA . PRO B 1 151 ? 14.305 -19.609 -14.148 1 78.44 151 PRO B CA 1
ATOM 2520 C C . PRO B 1 151 ? 13.875 -20.984 -13.625 1 78.44 151 PRO B C 1
ATOM 2522 O O . PRO B 1 151 ? 14.633 -21.641 -12.906 1 78.44 151 PRO B O 1
ATOM 2525 N N . VAL B 1 152 ? 12.633 -21.328 -13.891 1 73.38 152 VAL B N 1
ATOM 2526 C CA . VAL B 1 152 ? 12.117 -22.641 -13.516 1 73.38 152 VAL B CA 1
ATOM 2527 C C . VAL B 1 152 ? 12.617 -23.703 -14.5 1 73.38 152 VAL B C 1
ATOM 2529 O O . VAL B 1 152 ? 12.234 -23.688 -15.672 1 73.38 152 VAL B O 1
ATOM 2532 N N . VAL B 1 153 ? 13.836 -24.266 -14.242 1 63.94 153 VAL B N 1
ATOM 2533 C CA . VAL B 1 153 ? 14.422 -25.312 -15.086 1 63.94 153 VAL B CA 1
ATOM 2534 C C . VAL B 1 153 ? 14.148 -26.688 -14.469 1 63.94 153 VAL B C 1
ATOM 2536 O O . VAL B 1 153 ? 14.07 -26.812 -13.242 1 63.94 153 VAL B O 1
#

Sequence (306 aa):
MANTFTQIHIQVVFAVKNRACLIRPEWKDDLFRYMTGIIQKREHKLLAINGVSDHVHILIGLRPSQSISDLMKETKIGSMNFINDSGFIKSKFSWQDGYGAFSYSMSHISRVIKYIQLQEAHHKKKTFLQEYTEMLDKFQIPFEERYLFKPVVMANTFTQIHIQVVFAVKNRACLIRPEWKDDLFRYMTGIIQKREHKLLAINGVSDHVHILIGLRPSQSISDLMKETKIGSMNFINDSGFIKSKFSWQDGYGAFSYSMSHISRVIKYIQLQEAHHKKKTFLQEYTEMLDKFQIPFEERYLFKPVV

Solvent-accessible surface area (backbone atoms only — not comparable to full-atom values): 16424 Å² total; per-residue (Å²): 116,78,39,49,50,74,53,35,35,39,38,38,36,41,33,32,49,34,53,82,29,50,50,46,84,90,49,41,64,58,52,52,52,51,38,48,50,53,46,45,74,71,62,27,42,81,74,39,74,33,50,53,46,54,36,40,40,36,32,30,39,56,48,49,79,50,27,56,46,58,50,50,49,51,39,53,54,50,45,30,50,51,48,56,71,64,62,82,51,92,56,78,51,44,63,42,88,27,34,37,37,37,27,35,26,70,89,46,45,67,59,52,42,52,54,39,72,40,34,59,70,56,48,76,80,42,53,66,69,58,51,51,50,50,50,32,54,74,61,68,50,86,78,56,78,89,44,47,78,68,76,64,99,118,76,38,50,49,74,52,34,34,36,37,36,36,41,34,33,49,35,50,81,29,48,50,46,83,92,48,41,64,59,52,52,51,51,38,47,49,51,45,44,73,72,63,27,42,81,73,38,75,34,49,52,47,55,35,41,41,37,34,31,39,56,49,51,78,51,25,57,45,57,50,50,49,51,41,52,52,49,46,30,50,51,46,57,70,64,62,81,49,93,58,78,50,44,64,41,91,28,34,37,37,37,25,33,26,72,89,46,45,67,58,52,42,51,53,40,73,39,34,59,69,56,49,74,81,43,54,66,67,58,51,51,51,50,49,32,54,74,59,68,49,87,77,56,78,89,44,46,78,68,76,64,99

InterPro domains:
  IPR002686 Transposase IS200-like [PF01797] (5-119)
  IPR002686 Transposase IS200-like [SM01321] (5-119)
  IPR036515 Transposase IS200-like superfamily [G3DSA:3.30.70.1290] (7-136)
  IPR036515 Transposase IS200-like superfamily [SSF143422] (2-120)